Protein AF-A0A972EKB2-F1 (afdb_monomer_lite)

Foldseek 3Di:
DPCVQVDADDFAFADLEWEGDGPPPNDHTHNDLVAQADEDPVCVVQVKRFYAYDDSPDPPRYYGPATAKIKGFDVDWACQPPPVFQKIWGKIFIAGSVRQTQWIWTAIDGVDPVDDGDQQAWTFTGGSVGHTFWTWGDDVVQQKIWIKGFPDDDPRNSHGDDPVRVVVCVVVVRMDTFKMKHKDFADDPPVLVVVLVVDVVSVSVRIGITIDGPDDDPDPSVNSSRVNRRVCNCVVCVPPPPPDDD

Radius of gyration: 18.39 Å; chains: 1; bounding box: 46×35×49 Å

pLDDT: mean 73.68, std 20.7, range [31.56, 97.5]

Sequence (246 aa):
MFFDNFQFPIEGIVQKQVHFSDINHNYAFSFASPFIYEEPKKYKDMNAFLIGKYNPFNQNLQPPEEIYAYFIINPKKHDFPNRRFNLKQQMIDLYSGNDEKIGSIGVLFPKHRFFGFSTKIPHVLYNRIGDPVGFSLYQPKLRRKSIFSFRDIPEFLKTEISDDAILELEQKGEIKRHFTYELIQRETDWRKKLETLFSTEKKAESILNQIIMNQKPESEEQFLLMLTGIIAFFWTTVIEYPLNEN

Structure (mmCIF, N/CA/C/O backbone):
data_AF-A0A972EKB2-F1
#
_entry.id   AF-A0A972EKB2-F1
#
loop_
_atom_site.group_PDB
_atom_site.id
_atom_site.type_symbol
_atom_site.label_atom_id
_atom_site.label_alt_id
_atom_site.label_comp_id
_atom_site.label_asym_id
_atom_site.label_entity_id
_atom_site.label_seq_id
_atom_site.pdbx_PDB_ins_code
_atom_site.Cartn_x
_atom_site.Cartn_y
_atom_site.Cartn_z
_atom_site.occupancy
_atom_site.B_iso_or_equiv
_atom_site.auth_seq_id
_atom_site.auth_comp_id
_atom_site.auth_asym_id
_atom_site.auth_atom_id
_atom_site.pdbx_PDB_model_num
ATOM 1 N N . MET A 1 1 ? 19.226 6.888 -3.556 1.00 42.34 1 MET A N 1
ATOM 2 C CA . MET A 1 1 ? 18.434 6.483 -4.735 1.00 42.34 1 MET A CA 1
ATOM 3 C C . MET A 1 1 ? 17.435 7.612 -4.937 1.00 42.34 1 MET A C 1
ATOM 5 O O . MET A 1 1 ? 16.511 7.708 -4.158 1.00 42.34 1 MET A O 1
ATOM 9 N N . PHE A 1 2 ? 17.664 8.567 -5.848 1.00 37.28 2 PHE A N 1
ATOM 10 C CA . PHE A 1 2 ? 16.931 9.848 -5.815 1.00 37.28 2 PHE A CA 1
ATOM 11 C C . PHE A 1 2 ? 15.450 9.700 -6.223 1.00 37.28 2 PHE A C 1
ATOM 13 O O . PHE A 1 2 ? 15.084 9.881 -7.384 1.00 37.28 2 PHE A O 1
ATOM 20 N N . PHE A 1 3 ? 14.595 9.418 -5.233 1.00 38.94 3 PHE A N 1
ATOM 21 C CA . PHE A 1 3 ? 13.132 9.358 -5.351 1.00 38.94 3 PHE A CA 1
ATOM 22 C C . PHE A 1 3 ? 12.491 10.716 -5.708 1.00 38.94 3 PHE A C 1
ATOM 24 O O . PHE A 1 3 ? 11.299 10.784 -5.990 1.00 38.94 3 PHE A O 1
ATOM 31 N N . ASP A 1 4 ? 13.272 11.797 -5.750 1.00 33.91 4 ASP A N 1
ATOM 32 C CA . ASP A 1 4 ? 12.827 13.128 -6.186 1.00 33.91 4 ASP A CA 1
ATOM 33 C C . ASP A 1 4 ? 12.506 13.200 -7.692 1.00 33.91 4 ASP A C 1
ATOM 35 O O . ASP A 1 4 ? 11.832 14.126 -8.133 1.00 33.91 4 ASP A O 1
ATOM 39 N N . ASN A 1 5 ? 12.913 12.189 -8.470 1.00 33.12 5 ASN A N 1
ATOM 40 C CA . ASN A 1 5 ? 12.516 12.015 -9.877 1.00 33.12 5 ASN A CA 1
ATOM 41 C C . ASN A 1 5 ? 11.147 11.305 -10.038 1.00 33.12 5 ASN A C 1
ATOM 43 O O . ASN A 1 5 ? 10.627 11.188 -11.144 1.00 33.12 5 ASN A O 1
ATOM 47 N N . PHE A 1 6 ? 10.570 10.892 -8.904 1.00 37.00 6 PHE A N 1
ATOM 48 C CA . PHE A 1 6 ? 9.165 10.657 -8.561 1.00 37.00 6 PHE A CA 1
ATOM 49 C C . PHE A 1 6 ? 8.072 11.557 -9.171 1.00 37.00 6 PHE A C 1
ATOM 51 O O . PHE A 1 6 ? 7.451 12.272 -8.388 1.00 37.00 6 PHE A O 1
ATOM 58 N N . GLN A 1 7 ? 7.743 11.533 -10.471 1.00 33.84 7 GLN A N 1
ATOM 59 C CA . GLN A 1 7 ? 6.505 12.189 -10.948 1.00 33.84 7 GLN A CA 1
ATOM 60 C C . GLN A 1 7 ? 5.285 11.250 -10.884 1.00 33.84 7 GLN A C 1
ATOM 62 O O . GLN A 1 7 ? 5.270 10.170 -11.476 1.00 33.84 7 GLN A O 1
ATOM 67 N N . PHE A 1 8 ? 4.245 11.667 -10.148 1.00 38.09 8 PHE A N 1
ATOM 68 C CA . PHE A 1 8 ? 2.994 10.918 -9.993 1.00 38.09 8 PHE A CA 1
ATOM 69 C C . PHE A 1 8 ? 1.931 11.326 -11.020 1.00 38.09 8 PHE A C 1
ATOM 71 O O . PHE A 1 8 ? 1.752 12.515 -11.274 1.00 38.09 8 PHE A O 1
ATOM 78 N N . PRO A 1 9 ? 1.131 10.363 -11.501 1.00 32.00 9 PRO A N 1
ATOM 79 C CA . PRO A 1 9 ? -0.288 10.455 -11.803 1.00 32.00 9 PRO A CA 1
ATOM 80 C C . PRO A 1 9 ? -0.984 11.734 -12.085 1.00 32.00 9 PRO A C 1
ATOM 82 O O . PRO A 1 9 ? -1.503 12.277 -11.129 1.00 32.00 9 PRO A O 1
ATOM 85 N N . ILE A 1 10 ? -1.321 11.987 -13.343 1.00 34.16 10 ILE A N 1
ATOM 86 C CA . ILE A 1 10 ? -2.728 11.988 -13.724 1.00 34.16 10 ILE A CA 1
ATOM 87 C C . ILE A 1 10 ? -2.877 10.847 -14.760 1.00 34.16 10 ILE A C 1
ATOM 89 O O . ILE A 1 10 ? -2.210 10.904 -15.783 1.00 34.16 10 ILE A O 1
ATOM 93 N N . GLU A 1 11 ? -3.705 9.823 -14.489 1.00 33.50 11 GLU A N 1
ATOM 94 C CA . GLU A 1 11 ? -4.215 8.781 -15.428 1.00 33.50 11 GLU A CA 1
ATOM 95 C C . GLU A 1 11 ? -3.618 7.342 -15.498 1.00 33.50 11 GLU A C 1
ATOM 97 O O . GLU A 1 11 ? -2.414 7.137 -15.494 1.00 33.50 11 GLU A O 1
ATOM 102 N N . GLY A 1 12 ? -4.504 6.331 -15.659 1.00 35.81 12 GLY A N 1
ATOM 103 C CA . GLY A 1 12 ? -4.190 4.927 -16.014 1.00 35.81 12 GLY A CA 1
ATOM 104 C C . GLY A 1 12 ? -5.340 3.920 -15.758 1.00 35.81 12 GLY A C 1
ATOM 105 O O . GLY A 1 12 ? -6.110 4.108 -14.820 1.00 35.81 12 GLY A O 1
ATOM 106 N N . ILE A 1 13 ? -5.475 2.860 -16.578 1.00 35.31 13 ILE A N 1
ATOM 107 C CA . ILE A 1 13 ? -6.436 1.714 -16.486 1.00 35.31 13 ILE A CA 1
ATOM 108 C C . ILE A 1 13 ? -5.691 0.477 -15.931 1.00 35.31 13 ILE A C 1
ATOM 110 O O . ILE A 1 13 ? -4.502 0.401 -16.089 1.00 35.31 13 ILE A O 1
ATOM 114 N N . VAL A 1 14 ? -6.296 -0.501 -15.261 1.00 37.97 14 VAL A N 1
ATOM 115 C CA . VAL A 1 14 ? -5.581 -1.498 -14.415 1.00 37.97 14 VAL A CA 1
ATOM 116 C C . VAL A 1 14 ? -4.822 -2.629 -15.182 1.00 37.97 14 VAL A C 1
ATOM 118 O O . VAL A 1 14 ? -5.467 -3.519 -15.728 1.00 37.97 14 VAL A O 1
ATOM 121 N N . GLN A 1 15 ? -3.474 -2.683 -15.151 1.00 39.84 15 GLN A N 1
ATOM 122 C CA . GLN A 1 15 ? -2.598 -3.827 -15.541 1.00 39.84 15 GLN A CA 1
ATOM 123 C C . GLN A 1 15 ? -1.449 -4.063 -14.530 1.00 39.84 15 GLN A C 1
ATOM 125 O O . GLN A 1 15 ? -1.024 -3.142 -13.842 1.00 39.84 15 GLN A O 1
ATOM 130 N N . LYS A 1 16 ? -0.929 -5.302 -14.438 1.00 41.72 16 LYS A N 1
ATOM 131 C CA . LYS A 1 16 ? 0.017 -5.801 -13.403 1.00 41.72 16 LYS A CA 1
ATOM 132 C C . LYS A 1 16 ? 1.452 -5.213 -13.439 1.00 41.72 16 LYS A C 1
ATOM 134 O O . LYS A 1 16 ? 2.378 -5.856 -12.954 1.00 41.72 16 LYS A O 1
ATOM 139 N N . GLN A 1 17 ? 1.660 -4.026 -13.999 1.00 41.16 17 GLN A N 1
ATOM 140 C CA . GLN A 1 17 ? 2.961 -3.349 -14.072 1.00 41.16 17 GLN A CA 1
ATOM 141 C C . GLN A 1 17 ? 2.780 -1.871 -13.687 1.00 41.16 17 GLN A C 1
ATOM 143 O O . GLN A 1 17 ? 1.788 -1.246 -14.059 1.00 41.16 17 GLN A O 1
ATOM 148 N N . VAL A 1 18 ? 3.701 -1.321 -12.886 1.00 45.72 18 VAL A N 1
ATOM 149 C CA . VAL A 1 18 ? 3.656 0.073 -12.403 1.00 45.72 18 VAL A CA 1
ATOM 150 C C . VAL A 1 18 ? 4.832 0.875 -12.969 1.00 45.72 18 VAL A C 1
ATOM 152 O O . VAL A 1 18 ? 5.981 0.486 -12.763 1.00 45.72 18 VAL A O 1
ATOM 155 N N . HIS A 1 19 ? 4.533 1.996 -13.642 1.00 48.38 19 HIS A N 1
ATOM 156 C CA . HIS A 1 19 ? 5.476 2.829 -14.407 1.00 48.38 19 HIS A CA 1
ATOM 157 C C . HIS A 1 19 ? 5.845 4.147 -13.710 1.00 48.38 19 HIS A C 1
ATOM 159 O O . HIS A 1 19 ? 4.990 4.777 -13.088 1.00 48.38 19 HIS A O 1
ATOM 165 N N . PHE A 1 20 ? 7.070 4.632 -13.943 1.00 46.34 20 PHE A N 1
ATOM 166 C CA . PHE A 1 20 ? 7.501 5.992 -13.596 1.00 46.34 20 PHE A CA 1
ATOM 167 C C . PHE A 1 20 ? 8.163 6.706 -14.784 1.00 46.34 20 PHE A C 1
ATOM 169 O O . PHE A 1 20 ? 9.063 6.132 -15.401 1.00 46.34 20 PHE A O 1
ATOM 176 N N . SER A 1 21 ? 7.752 7.946 -15.087 1.00 38.72 21 SER A N 1
ATOM 177 C CA . SER A 1 21 ? 8.457 8.826 -16.036 1.00 38.72 21 SER A CA 1
ATOM 178 C C . SER A 1 21 ? 9.369 9.819 -15.321 1.00 38.72 21 SER A C 1
ATOM 180 O O . SER A 1 21 ? 9.128 10.179 -14.171 1.00 38.72 21 SER A O 1
ATOM 182 N N . ASP A 1 22 ? 10.389 10.303 -16.029 1.00 37.12 22 ASP A N 1
ATOM 183 C CA . ASP A 1 22 ? 11.260 11.386 -15.566 1.00 37.12 22 ASP A CA 1
ATOM 184 C C . ASP A 1 22 ? 10.622 12.788 -15.709 1.00 37.12 22 ASP A C 1
ATOM 186 O O . ASP A 1 22 ? 9.527 12.949 -16.257 1.00 37.12 22 ASP A O 1
ATOM 190 N N . ILE A 1 23 ? 11.347 13.803 -15.215 1.00 37.97 23 ILE A N 1
ATOM 191 C CA . ILE A 1 23 ? 10.957 15.224 -15.113 1.00 37.97 23 ILE A CA 1
ATOM 192 C C . ILE A 1 23 ? 10.531 15.858 -16.450 1.00 37.97 23 ILE A C 1
ATOM 194 O O . ILE A 1 23 ? 9.776 16.829 -16.451 1.00 37.97 23 ILE A O 1
ATOM 198 N N . ASN A 1 24 ? 10.998 15.333 -17.584 1.00 35.25 24 ASN A N 1
ATOM 199 C CA . ASN A 1 24 ? 10.847 15.993 -18.880 1.00 35.25 24 ASN A CA 1
ATOM 200 C C . ASN A 1 24 ? 9.551 15.630 -19.613 1.00 35.25 24 ASN A C 1
ATOM 202 O O . ASN A 1 24 ? 9.232 16.277 -20.610 1.00 35.25 24 ASN A O 1
ATOM 206 N N . HIS A 1 25 ? 8.811 14.612 -19.159 1.00 41.78 25 HIS A N 1
ATOM 207 C CA . HIS A 1 25 ? 7.813 13.979 -20.023 1.00 41.78 25 HIS A CA 1
ATOM 208 C C . HIS A 1 25 ? 6.380 13.918 -19.487 1.00 41.78 25 HIS A C 1
ATOM 210 O O . HIS A 1 25 ? 5.523 13.473 -20.240 1.00 41.78 25 HIS A O 1
ATOM 216 N N . ASN A 1 26 ? 6.069 14.409 -18.278 1.00 31.56 26 ASN A N 1
ATOM 217 C CA . ASN A 1 26 ? 4.690 14.505 -17.753 1.00 31.56 26 ASN A CA 1
ATOM 218 C C . ASN A 1 26 ? 3.831 13.220 -17.944 1.00 31.56 26 ASN A C 1
ATOM 220 O O . ASN A 1 26 ? 2.603 13.306 -17.999 1.00 31.56 26 ASN A O 1
ATOM 224 N N . TYR A 1 27 ? 4.440 12.028 -18.057 1.00 36.75 27 TYR A N 1
ATOM 225 C CA . TYR A 1 27 ? 3.730 10.758 -18.252 1.00 36.75 27 TYR A CA 1
ATOM 226 C C . TYR A 1 27 ? 3.663 9.994 -16.949 1.00 36.75 27 TYR A C 1
ATOM 228 O O . TYR A 1 27 ? 4.485 9.181 -16.542 1.00 36.75 27 TYR A O 1
ATOM 236 N N . ALA A 1 28 ? 2.589 10.301 -16.289 1.00 33.19 28 ALA A N 1
ATOM 237 C CA . ALA A 1 28 ? 2.300 9.937 -14.951 1.00 33.19 28 ALA A CA 1
ATOM 238 C C . ALA A 1 28 ? 1.790 8.457 -14.965 1.00 33.19 28 ALA A C 1
ATOM 240 O O . ALA A 1 28 ? 0.830 8.176 -15.667 1.00 33.19 28 ALA A O 1
ATOM 241 N N . PHE A 1 29 ? 2.461 7.506 -14.266 1.00 38.53 29 PHE A N 1
ATOM 242 C CA . PHE A 1 29 ? 2.035 6.117 -13.870 1.00 38.53 29 PHE A CA 1
ATOM 243 C C . PHE A 1 29 ? 0.738 5.640 -14.556 1.00 38.53 29 PHE A C 1
ATOM 245 O O . PHE A 1 29 ? -0.336 5.599 -13.958 1.00 38.53 29 PHE A O 1
ATOM 252 N N . SER A 1 30 ? 0.833 5.211 -15.811 1.00 33.09 30 SER A N 1
ATOM 253 C CA . SER A 1 30 ? -0.297 4.516 -16.404 1.00 33.09 30 SER A CA 1
ATOM 254 C C . SER A 1 30 ? -0.288 3.088 -15.887 1.00 33.09 30 SER A C 1
ATOM 256 O O . SER A 1 30 ? 0.566 2.298 -16.273 1.00 33.09 30 SER A O 1
ATOM 258 N N . PHE A 1 31 ? -1.260 2.719 -15.054 1.00 42.09 31 PHE A N 1
ATOM 259 C CA . PHE A 1 31 ? -1.541 1.305 -14.800 1.00 42.09 31 PHE A CA 1
ATOM 260 C C . PHE A 1 31 ? -1.856 0.551 -16.113 1.00 42.09 31 PHE A C 1
ATOM 262 O O . PHE A 1 31 ? -1.896 -0.670 -16.100 1.00 42.09 31 PHE A O 1
ATOM 269 N N . ALA A 1 32 ? -2.115 1.253 -17.229 1.00 38.72 32 ALA A N 1
ATOM 270 C CA . ALA A 1 32 ? -2.347 0.699 -18.558 1.00 38.72 32 ALA A CA 1
ATOM 271 C C . ALA A 1 32 ? -1.379 1.356 -19.524 1.00 38.72 32 ALA A C 1
ATOM 273 O O . ALA A 1 32 ? -1.721 2.273 -20.279 1.00 38.72 32 ALA A O 1
ATOM 274 N N . SER A 1 33 ? -0.143 0.885 -19.508 1.00 34.56 33 SER A N 1
ATOM 275 C CA . SER A 1 33 ? 0.619 0.957 -20.737 1.00 34.56 33 SER A CA 1
ATOM 276 C C . SER A 1 33 ? -0.163 0.170 -21.809 1.00 34.56 33 SER A C 1
ATOM 278 O O . SER A 1 33 ? -0.609 -0.948 -21.541 1.00 34.56 33 SER A O 1
ATOM 280 N N . PRO A 1 34 ? -0.357 0.697 -23.031 1.00 36.88 34 PRO A N 1
ATOM 281 C CA . PRO A 1 34 ? -0.833 -0.122 -24.149 1.00 36.88 34 PRO A CA 1
ATOM 282 C C . PRO A 1 34 ? 0.180 -1.225 -24.522 1.00 36.88 34 PRO A C 1
ATOM 284 O O . PRO A 1 34 ? -0.109 -2.075 -25.361 1.00 36.88 34 PRO A O 1
ATOM 287 N N . PHE A 1 35 ? 1.357 -1.223 -23.889 1.00 43.72 35 PHE A N 1
ATOM 288 C CA . PHE A 1 35 ? 2.457 -2.147 -24.106 1.00 43.72 35 PHE A CA 1
ATOM 289 C C . PHE A 1 35 ? 2.643 -3.077 -22.902 1.00 43.72 35 PHE A C 1
ATOM 291 O O . PHE A 1 35 ? 2.825 -2.603 -21.781 1.00 43.72 35 PHE A O 1
ATOM 298 N N . ILE A 1 36 ? 2.645 -4.389 -23.159 1.00 54.94 36 ILE A N 1
ATOM 299 C CA . ILE A 1 36 ? 3.091 -5.421 -22.213 1.00 54.94 36 ILE A CA 1
ATOM 300 C C . ILE A 1 36 ? 4.609 -5.532 -22.360 1.00 54.94 36 ILE A C 1
ATOM 302 O O . ILE A 1 36 ? 5.084 -6.084 -23.351 1.00 54.94 36 ILE A O 1
ATOM 306 N N . TYR A 1 37 ? 5.367 -4.993 -21.407 1.00 60.09 37 TYR A N 1
ATOM 307 C CA . TYR A 1 37 ? 6.830 -5.069 -21.440 1.00 60.09 37 TYR A CA 1
ATOM 308 C C . TYR A 1 37 ? 7.308 -6.489 -21.124 1.00 60.09 37 TYR A C 1
ATOM 310 O O . TYR A 1 37 ? 6.668 -7.212 -20.352 1.00 60.09 37 TYR A O 1
ATOM 318 N N . GLU A 1 38 ? 8.437 -6.895 -21.710 1.00 66.44 38 GLU A N 1
ATOM 319 C CA . GLU A 1 38 ? 9.070 -8.171 -21.394 1.00 66.44 38 GLU A CA 1
ATOM 320 C C . GLU A 1 38 ? 9.519 -8.190 -19.926 1.00 66.44 38 GLU A C 1
ATOM 322 O O . GLU A 1 38 ? 10.371 -7.420 -19.491 1.00 66.44 38 GLU A O 1
ATOM 327 N N . GLU A 1 39 ? 8.947 -9.088 -19.131 1.00 71.12 39 GLU A N 1
ATOM 328 C CA . GLU A 1 39 ? 9.372 -9.272 -17.745 1.00 71.12 39 GLU A CA 1
ATOM 329 C C . GLU A 1 39 ? 10.654 -10.115 -17.699 1.00 71.12 39 GLU A C 1
ATOM 331 O O . GLU A 1 39 ? 10.692 -11.191 -18.312 1.00 71.12 39 GLU A O 1
ATOM 336 N N . PRO A 1 40 ? 11.693 -9.706 -16.941 1.00 83.00 40 PRO A N 1
ATOM 337 C CA . PRO A 1 40 ? 12.887 -10.523 -16.799 1.00 83.00 40 PRO A CA 1
ATOM 338 C C . PRO A 1 40 ? 12.519 -11.902 -16.248 1.00 83.00 40 PRO A C 1
ATOM 340 O O . PRO A 1 40 ? 11.768 -12.010 -15.274 1.00 83.00 40 PRO A O 1
ATOM 343 N N . LYS A 1 41 ? 13.082 -12.955 -16.857 1.00 85.19 41 LYS A N 1
ATOM 344 C CA . LYS A 1 41 ? 12.715 -14.365 -16.628 1.00 85.19 41 LYS A CA 1
ATOM 345 C C . LYS A 1 41 ? 12.506 -14.712 -15.152 1.00 85.19 41 LYS A C 1
ATOM 347 O O . LYS A 1 41 ? 11.491 -15.293 -14.793 1.00 85.19 41 LYS A O 1
ATOM 352 N N . LYS A 1 42 ? 13.433 -14.282 -14.297 1.00 87.06 42 LYS A N 1
ATOM 353 C CA . LYS A 1 42 ? 13.373 -14.476 -12.847 1.00 87.06 42 LYS A CA 1
ATOM 354 C C . LYS A 1 42 ? 12.038 -14.030 -12.231 1.00 87.06 42 LYS A C 1
ATOM 356 O O . LYS A 1 42 ? 11.435 -14.787 -11.481 1.00 87.06 42 LYS A O 1
ATOM 361 N N . TYR A 1 43 ? 11.586 -12.811 -12.516 1.00 84.62 43 TYR A N 1
ATOM 362 C CA . TYR A 1 43 ? 10.377 -12.238 -11.913 1.00 84.62 43 TYR A CA 1
ATOM 363 C C . TYR A 1 43 ? 9.101 -12.821 -12.514 1.00 84.62 43 TYR A C 1
ATOM 365 O O . TYR A 1 43 ? 8.131 -13.051 -11.791 1.00 84.62 43 TYR A O 1
ATOM 373 N N . LYS A 1 44 ? 9.148 -13.144 -13.809 1.00 81.88 44 LYS A N 1
ATOM 374 C CA . LYS A 1 44 ? 8.086 -13.863 -14.511 1.00 81.88 44 LYS A CA 1
ATOM 375 C C . LYS A 1 44 ? 7.854 -15.253 -13.916 1.00 81.88 44 LYS A C 1
ATOM 377 O O . LYS A 1 44 ? 6.716 -15.609 -13.621 1.00 81.88 44 LYS A O 1
ATOM 382 N N . ASP A 1 45 ? 8.927 -16.007 -13.670 1.00 84.50 45 ASP A N 1
ATOM 383 C CA . ASP A 1 45 ? 8.869 -17.352 -13.080 1.00 84.50 45 ASP A CA 1
ATOM 384 C C . ASP A 1 45 ? 8.277 -17.328 -11.655 1.00 84.50 45 ASP A C 1
ATOM 386 O O . ASP A 1 45 ? 7.616 -18.276 -11.231 1.00 84.50 45 ASP A O 1
ATOM 390 N N . MET A 1 46 ? 8.461 -16.222 -10.928 1.00 83.31 46 MET A N 1
ATOM 391 C CA . MET A 1 46 ? 7.890 -16.003 -9.593 1.00 83.31 46 MET A CA 1
ATOM 392 C C . MET A 1 46 ? 6.483 -15.383 -9.609 1.00 83.31 46 MET A C 1
ATOM 394 O O . MET A 1 46 ? 5.881 -15.239 -8.543 1.00 83.31 46 MET A O 1
ATOM 398 N N . ASN A 1 47 ? 5.956 -15.007 -10.782 1.00 80.44 47 ASN A N 1
ATOM 399 C CA . ASN A 1 47 ? 4.714 -14.240 -10.932 1.00 80.44 47 ASN A CA 1
ATOM 400 C C . ASN A 1 47 ? 4.706 -12.978 -10.039 1.00 80.44 47 ASN A C 1
ATOM 402 O O . ASN A 1 47 ? 3.752 -12.714 -9.298 1.00 80.44 47 ASN A O 1
ATOM 406 N N . ALA A 1 48 ? 5.821 -12.242 -10.058 1.00 83.81 48 ALA A N 1
ATOM 407 C CA . ALA A 1 48 ? 6.019 -11.039 -9.261 1.00 83.81 48 ALA A CA 1
ATOM 408 C C . ALA A 1 48 ? 5.329 -9.819 -9.890 1.00 83.81 48 ALA A C 1
ATOM 410 O O . ALA A 1 48 ? 5.314 -9.647 -11.104 1.00 83.81 48 ALA A O 1
ATOM 411 N N . PHE A 1 49 ? 4.809 -8.934 -9.043 1.00 83.25 49 PHE A N 1
ATOM 412 C CA . PHE A 1 49 ? 4.348 -7.609 -9.446 1.00 83.25 49 PHE A CA 1
ATOM 413 C C . PHE A 1 49 ? 5.527 -6.643 -9.405 1.00 83.25 49 PHE A C 1
ATOM 415 O O . PHE A 1 49 ? 6.115 -6.454 -8.339 1.00 83.25 49 PHE A O 1
ATOM 422 N N . LEU A 1 50 ? 5.866 -6.039 -10.546 1.00 82.50 50 LEU A N 1
ATOM 423 C CA . LEU A 1 50 ? 7.040 -5.178 -10.687 1.00 82.50 50 LEU A CA 1
ATOM 424 C C . LEU A 1 50 ? 6.688 -3.691 -10.628 1.00 82.50 50 LEU A C 1
ATOM 426 O O . LEU A 1 50 ? 5.766 -3.215 -11.294 1.00 82.50 50 LEU A O 1
ATOM 430 N N . ILE A 1 51 ? 7.495 -2.957 -9.867 1.00 82.12 51 ILE A N 1
ATOM 431 C CA . ILE A 1 51 ? 7.483 -1.502 -9.761 1.00 82.12 51 ILE A CA 1
ATOM 432 C C . ILE A 1 51 ? 8.826 -1.026 -10.310 1.00 82.12 51 ILE A C 1
ATOM 434 O O . ILE A 1 51 ? 9.869 -1.287 -9.707 1.00 82.12 51 ILE A O 1
ATOM 438 N N . GLY A 1 52 ? 8.823 -0.377 -11.472 1.00 76.19 52 GLY A N 1
ATOM 439 C CA . GLY A 1 52 ? 10.057 -0.111 -12.210 1.00 76.19 52 GLY A CA 1
ATOM 440 C C . GLY A 1 52 ? 9.969 1.067 -13.169 1.00 76.19 52 GLY A C 1
ATOM 441 O O . GLY A 1 52 ? 8.897 1.617 -13.430 1.00 76.19 52 GLY A O 1
ATOM 442 N N . LYS A 1 53 ? 11.126 1.461 -13.691 1.00 75.19 53 LYS A N 1
ATOM 443 C CA . LYS A 1 53 ? 11.264 2.447 -14.757 1.00 75.19 53 LYS A CA 1
ATOM 444 C C . LYS A 1 53 ? 11.195 1.739 -16.100 1.00 75.19 53 LYS A C 1
ATOM 446 O O . LYS A 1 53 ? 11.939 0.793 -16.346 1.00 75.19 53 LYS A O 1
ATOM 451 N N . TYR A 1 54 ? 10.322 2.214 -16.974 1.00 70.00 54 TYR A N 1
ATOM 452 C CA . TYR A 1 54 ? 10.131 1.656 -18.309 1.00 70.00 54 TYR A CA 1
ATOM 453 C C . TYR A 1 54 ? 10.267 2.776 -19.333 1.00 70.00 54 TYR A C 1
ATOM 455 O O . TYR A 1 54 ? 9.839 3.898 -19.065 1.00 70.00 54 TYR A O 1
ATOM 463 N N . ASN A 1 55 ? 10.826 2.470 -20.503 1.00 66.56 55 ASN A N 1
ATOM 464 C CA . ASN A 1 55 ? 10.895 3.420 -21.606 1.00 66.56 55 ASN A CA 1
ATOM 465 C C . ASN A 1 55 ? 9.555 3.435 -22.368 1.00 66.56 55 ASN A C 1
ATOM 467 O O . ASN A 1 55 ? 9.253 2.454 -23.053 1.00 66.56 55 ASN A O 1
ATOM 471 N N . PRO A 1 56 ? 8.772 4.527 -22.310 1.00 54.69 56 PRO A N 1
ATOM 472 C CA . PRO A 1 56 ? 7.446 4.572 -22.923 1.00 54.69 56 PRO A CA 1
ATOM 473 C C . PRO A 1 56 ? 7.474 4.668 -24.458 1.00 54.69 56 PRO A C 1
ATOM 475 O O . PRO A 1 56 ? 6.435 4.514 -25.094 1.00 54.69 56 PRO A O 1
ATOM 478 N N . PHE A 1 57 ? 8.637 4.920 -25.070 1.00 56.09 57 PHE A N 1
ATOM 479 C CA . PHE A 1 57 ? 8.785 5.130 -26.516 1.00 56.09 57 PHE A CA 1
ATOM 480 C C . PHE A 1 57 ? 9.406 3.939 -27.253 1.00 56.09 57 PHE A C 1
ATOM 482 O O . PHE A 1 57 ? 9.623 4.004 -28.464 1.00 56.09 57 PHE A O 1
ATOM 489 N N . ASN A 1 58 ? 9.709 2.846 -26.550 1.00 57.50 58 ASN A N 1
ATOM 490 C CA . ASN A 1 58 ? 10.403 1.716 -27.150 1.00 57.50 58 ASN A CA 1
ATOM 491 C C . ASN A 1 58 ? 9.412 0.672 -27.690 1.00 57.50 58 ASN A C 1
ATOM 493 O O . ASN A 1 58 ? 8.794 -0.074 -26.935 1.00 57.50 58 ASN A O 1
ATOM 497 N N . GLN A 1 59 ? 9.292 0.595 -29.018 1.00 49.88 59 GLN A N 1
ATOM 498 C CA . GLN A 1 59 ? 8.378 -0.314 -29.730 1.00 49.88 59 GLN A CA 1
ATOM 499 C C . GLN A 1 59 ? 8.722 -1.806 -29.558 1.00 49.88 59 GLN A C 1
ATOM 501 O O . GLN A 1 59 ? 7.914 -2.665 -29.899 1.00 49.88 59 GLN A O 1
ATOM 506 N N . ASN A 1 60 ? 9.903 -2.123 -29.016 1.00 56.62 60 ASN A N 1
ATOM 507 C CA . ASN A 1 60 ? 10.431 -3.486 -28.939 1.00 56.62 60 ASN A CA 1
ATOM 508 C C . ASN A 1 60 ? 10.128 -4.223 -27.620 1.00 56.62 60 ASN A C 1
ATOM 510 O O . ASN A 1 60 ? 10.747 -5.253 -27.374 1.00 56.62 60 ASN A O 1
ATOM 514 N N . LEU A 1 61 ? 9.215 -3.720 -26.773 1.00 63.72 61 LEU A N 1
ATOM 515 C CA . LEU A 1 61 ? 8.789 -4.376 -25.519 1.00 63.72 61 LEU A CA 1
ATOM 516 C C . LEU A 1 61 ? 9.964 -4.821 -24.620 1.00 63.72 61 LEU A C 1
ATOM 518 O O . LEU A 1 61 ? 9.948 -5.918 -24.076 1.00 63.72 61 LEU A O 1
ATOM 522 N N . GLN A 1 62 ? 10.994 -3.988 -24.469 1.00 66.75 62 GLN A N 1
ATOM 523 C CA . GLN A 1 62 ? 12.187 -4.327 -23.681 1.00 66.75 62 GLN A CA 1
ATOM 524 C C . GLN A 1 62 ? 11.905 -4.412 -22.167 1.00 66.75 62 GLN A C 1
ATOM 526 O O . GLN A 1 62 ? 10.940 -3.802 -21.694 1.00 66.75 62 GLN A O 1
ATOM 531 N N . PRO A 1 63 ? 12.750 -5.131 -21.398 1.00 69.44 63 PRO A N 1
ATOM 532 C CA . PRO A 1 63 ? 12.650 -5.176 -19.942 1.00 69.44 63 PRO A CA 1
ATOM 533 C C . PRO A 1 63 ? 12.800 -3.793 -19.287 1.00 69.44 63 PRO A C 1
ATOM 535 O O . PRO A 1 63 ? 13.345 -2.877 -19.910 1.00 69.44 63 PRO A O 1
ATOM 538 N N . PRO A 1 64 ? 12.326 -3.628 -18.034 1.00 73.38 64 PRO A N 1
ATOM 539 C CA . PRO A 1 64 ? 12.465 -2.375 -17.293 1.00 73.38 64 PRO A CA 1
ATOM 540 C C . PRO A 1 64 ? 13.928 -1.917 -17.232 1.00 73.38 64 PRO A C 1
ATOM 542 O O . PRO A 1 64 ? 14.824 -2.729 -17.003 1.00 73.38 64 PRO A O 1
ATOM 545 N N . GLU A 1 65 ? 14.156 -0.608 -17.390 1.00 78.00 65 GLU A N 1
ATOM 546 C CA . GLU A 1 65 ? 15.479 0.020 -17.239 1.00 78.00 65 GLU A CA 1
ATOM 547 C C . GLU A 1 65 ? 16.005 -0.153 -15.811 1.00 78.00 65 GLU A C 1
ATOM 549 O O . GLU A 1 65 ? 17.197 -0.353 -15.591 1.00 78.00 65 GLU A O 1
ATOM 554 N N . GLU A 1 66 ? 15.094 -0.078 -14.842 1.00 82.19 66 GLU A N 1
ATOM 555 C CA . GLU A 1 66 ? 15.384 -0.218 -13.423 1.00 82.19 66 GLU A CA 1
ATOM 556 C C . GLU A 1 66 ? 14.173 -0.830 -12.716 1.00 82.19 66 GLU A C 1
ATOM 558 O O . GLU A 1 66 ? 13.032 -0.439 -12.965 1.00 82.19 66 GLU A O 1
ATOM 563 N N . ILE A 1 67 ? 14.407 -1.784 -11.817 1.00 84.94 67 ILE A N 1
ATOM 564 C CA . ILE A 1 67 ? 13.374 -2.312 -10.922 1.00 84.94 67 ILE A CA 1
ATOM 565 C C . ILE A 1 67 ? 13.588 -1.653 -9.566 1.00 84.94 67 ILE A C 1
ATOM 567 O O . ILE A 1 67 ? 14.638 -1.820 -8.956 1.00 84.94 67 ILE A O 1
ATOM 571 N N . TYR A 1 68 ? 12.593 -0.917 -9.084 1.00 85.19 68 TYR A N 1
ATOM 572 C CA . TYR A 1 68 ? 12.651 -0.256 -7.781 1.00 85.19 68 TYR A CA 1
ATOM 573 C C . TYR A 1 68 ? 12.249 -1.210 -6.662 1.00 85.19 68 TYR A C 1
ATOM 575 O O . TYR A 1 68 ? 12.935 -1.321 -5.646 1.00 85.19 68 TYR A O 1
ATOM 583 N N . ALA A 1 69 ? 11.138 -1.915 -6.862 1.00 89.38 69 ALA A N 1
ATOM 584 C CA . ALA A 1 69 ? 10.600 -2.872 -5.910 1.00 89.38 69 ALA A CA 1
ATOM 585 C C . ALA A 1 69 ? 9.724 -3.914 -6.603 1.00 89.38 69 ALA A C 1
ATOM 587 O O . ALA A 1 69 ? 9.295 -3.751 -7.748 1.00 89.38 69 ALA A O 1
ATOM 588 N N . TYR A 1 70 ? 9.432 -4.985 -5.877 1.00 89.94 70 TYR A N 1
ATOM 589 C CA . TYR A 1 70 ? 8.454 -5.976 -6.287 1.00 89.94 70 TYR A CA 1
ATOM 590 C C . TYR A 1 70 ? 7.805 -6.657 -5.085 1.00 89.94 70 TYR A C 1
ATOM 592 O O . 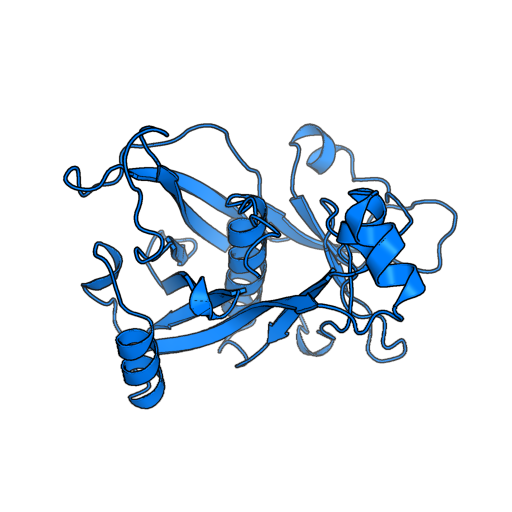TYR A 1 70 ? 8.272 -6.569 -3.948 1.00 89.94 70 TYR A O 1
ATOM 600 N N . PHE A 1 71 ? 6.713 -7.367 -5.344 1.00 92.44 71 PHE A N 1
ATOM 601 C CA . PHE A 1 71 ? 6.081 -8.244 -4.364 1.00 92.44 71 PHE A CA 1
ATOM 602 C C . PHE A 1 71 ? 5.445 -9.449 -5.053 1.00 92.44 71 PHE A C 1
ATOM 604 O O . PHE A 1 71 ? 5.142 -9.423 -6.247 1.00 92.44 71 PHE A O 1
ATOM 611 N N . ILE A 1 72 ? 5.232 -10.519 -4.290 1.00 86.81 72 ILE A N 1
ATOM 612 C CA . ILE A 1 72 ? 4.603 -11.751 -4.775 1.00 86.81 72 ILE A CA 1
ATOM 613 C C . ILE A 1 72 ? 3.370 -12.028 -3.921 1.00 86.81 72 ILE A C 1
ATOM 615 O O . ILE A 1 72 ? 3.424 -12.007 -2.691 1.00 86.81 72 ILE A O 1
ATOM 619 N N . ILE A 1 73 ? 2.247 -12.324 -4.571 1.00 82.19 73 ILE A N 1
ATOM 620 C CA . ILE A 1 73 ? 1.004 -12.668 -3.879 1.00 82.19 73 ILE A CA 1
ATOM 621 C C . ILE A 1 73 ? 0.964 -14.186 -3.664 1.00 82.19 73 ILE A C 1
ATOM 623 O O . ILE A 1 73 ? 0.530 -14.942 -4.532 1.00 82.19 73 ILE A O 1
ATOM 627 N N . ASN A 1 74 ? 1.401 -14.650 -2.490 1.00 79.19 74 ASN A N 1
ATOM 628 C CA . ASN A 1 74 ? 1.269 -16.060 -2.112 1.00 79.19 74 ASN A CA 1
ATOM 629 C C . ASN A 1 74 ? -0.182 -16.362 -1.693 1.00 79.19 74 ASN A C 1
ATOM 631 O O . ASN A 1 74 ? -0.672 -15.692 -0.788 1.00 79.19 74 ASN A O 1
ATOM 635 N N . PRO A 1 75 ? -0.872 -17.375 -2.250 1.00 75.44 75 PRO A N 1
ATOM 636 C CA . PRO A 1 75 ? -2.278 -17.661 -1.939 1.00 75.44 75 PRO A CA 1
ATOM 637 C C . PRO A 1 75 ? -2.555 -18.062 -0.478 1.00 75.44 75 PRO A C 1
ATOM 639 O O . PRO A 1 75 ? -3.718 -18.156 -0.077 1.00 75.44 75 PRO A O 1
ATOM 642 N N . LYS A 1 76 ? -1.522 -18.327 0.330 1.00 85.06 76 LYS A N 1
ATOM 643 C CA . LYS A 1 76 ? -1.673 -18.751 1.722 1.00 85.06 76 LYS A CA 1
ATOM 644 C C . LYS A 1 76 ? -2.273 -17.639 2.590 1.00 85.06 76 LYS A C 1
ATOM 646 O O . LYS A 1 76 ? -1.709 -16.560 2.734 1.00 85.06 76 LYS A O 1
ATOM 651 N N . LYS A 1 77 ? -3.407 -17.946 3.226 1.00 85.25 77 LYS A N 1
ATOM 652 C CA . LYS A 1 77 ? -4.100 -17.067 4.179 1.00 85.25 77 LYS A CA 1
ATOM 653 C C . LYS A 1 77 ? -4.068 -17.672 5.579 1.00 85.25 77 LYS A C 1
ATOM 655 O O . LYS A 1 77 ? -4.301 -18.868 5.746 1.00 85.25 77 LYS A O 1
ATOM 660 N N . HIS A 1 78 ? -3.831 -16.829 6.568 1.00 87.31 78 HIS A N 1
ATOM 661 C CA . HIS A 1 78 ? -3.772 -17.143 7.989 1.00 87.31 78 HIS A CA 1
ATOM 662 C C . HIS A 1 78 ? -5.017 -16.613 8.706 1.00 87.31 78 HIS A C 1
ATOM 664 O O . HIS A 1 78 ? -5.711 -15.733 8.195 1.00 87.31 78 HIS A O 1
ATOM 670 N N . ASP A 1 79 ? -5.326 -17.156 9.881 1.00 85.38 79 ASP A N 1
ATOM 671 C CA . ASP A 1 79 ? -6.414 -16.625 10.701 1.00 85.38 79 ASP A CA 1
ATOM 672 C C . ASP A 1 79 ? -6.022 -15.258 11.272 1.00 85.38 79 ASP A C 1
ATOM 674 O O . ASP A 1 79 ? -4.911 -15.079 11.772 1.00 85.38 79 ASP A O 1
ATOM 678 N N . PHE A 1 80 ? -6.943 -14.292 11.207 1.00 84.19 80 PHE A N 1
ATOM 679 C CA . PHE A 1 80 ? -6.741 -13.000 11.854 1.00 84.19 80 PHE A CA 1
ATOM 680 C C . PHE A 1 80 ? -6.734 -13.185 13.385 1.00 84.19 80 PHE A C 1
ATOM 682 O O . PHE A 1 80 ? -7.584 -13.925 13.896 1.00 84.19 80 PHE A O 1
ATOM 689 N N . PRO A 1 81 ? -5.831 -12.526 14.143 1.00 79.94 81 PRO A N 1
ATOM 690 C CA . PRO A 1 81 ? -5.697 -12.758 15.584 1.00 79.94 81 PRO A CA 1
ATOM 691 C C . PRO A 1 81 ? -7.003 -12.585 16.368 1.00 79.94 81 PRO A C 1
ATOM 693 O O . PRO A 1 81 ? -7.285 -13.345 17.297 1.00 79.94 81 PRO A O 1
ATOM 696 N N . ASN A 1 82 ? -7.833 -11.614 15.981 1.00 81.31 82 ASN A N 1
ATOM 697 C CA . ASN A 1 82 ? -9.123 -11.395 16.617 1.00 81.31 82 ASN A CA 1
ATOM 698 C C . ASN A 1 82 ? -10.228 -12.220 15.937 1.00 81.31 82 ASN A C 1
ATOM 700 O O . ASN A 1 82 ? -10.855 -11.788 14.970 1.00 81.31 82 ASN A O 1
ATOM 704 N N . ARG A 1 83 ? -10.499 -13.400 16.507 1.00 79.06 83 ARG A N 1
ATOM 705 C CA . ARG A 1 83 ? -11.492 -14.370 16.011 1.00 79.06 83 ARG A CA 1
ATOM 706 C C . ARG A 1 83 ? -12.942 -13.872 16.012 1.00 79.06 83 ARG A C 1
ATOM 708 O O . ARG A 1 83 ? -13.789 -14.543 15.430 1.00 79.06 83 ARG A O 1
ATOM 715 N N . ARG A 1 84 ? -13.245 -12.741 16.667 1.00 83.81 84 ARG A N 1
ATOM 716 C CA . ARG A 1 84 ? -14.593 -12.142 16.641 1.00 83.81 84 ARG A CA 1
ATOM 717 C C . ARG A 1 84 ? -14.947 -11.602 15.259 1.00 83.81 84 ARG A C 1
ATOM 719 O O . ARG A 1 84 ? -16.121 -11.554 14.912 1.00 83.81 84 ARG A O 1
ATOM 726 N N . PHE A 1 85 ? -13.943 -11.213 14.476 1.00 81.50 85 PHE A N 1
ATOM 727 C CA . PHE A 1 85 ? -14.151 -10.723 13.124 1.00 81.50 85 PHE A CA 1
ATOM 728 C C . PHE A 1 85 ? -14.120 -11.873 12.116 1.00 81.50 85 PHE A C 1
ATOM 730 O O . PHE A 1 85 ? -13.326 -12.809 12.226 1.00 81.50 85 PHE A O 1
ATOM 737 N N . ASN A 1 86 ? -14.961 -11.778 11.086 1.00 81.00 86 ASN A N 1
ATOM 738 C CA . ASN A 1 86 ? -14.977 -12.689 9.941 1.00 81.00 86 ASN A CA 1
ATOM 739 C C . ASN A 1 86 ? -13.767 -12.431 9.019 1.00 81.00 86 ASN A C 1
ATOM 741 O O . ASN A 1 86 ? -13.939 -12.101 7.850 1.00 81.00 86 ASN A O 1
ATOM 745 N N . LEU A 1 87 ? -12.540 -12.544 9.537 1.00 84.56 87 LEU A N 1
ATOM 746 C CA . LEU A 1 87 ? -11.324 -12.148 8.829 1.00 84.56 87 LEU A CA 1
ATOM 747 C C . LEU A 1 87 ? -10.254 -13.243 8.770 1.00 84.56 87 LEU A C 1
ATOM 749 O O . LEU A 1 87 ? -10.002 -13.977 9.726 1.00 84.56 87 LEU A O 1
ATOM 753 N N . LYS A 1 88 ? -9.583 -13.292 7.623 1.00 87.81 88 LYS A N 1
ATOM 754 C CA . LYS A 1 88 ? -8.279 -13.914 7.404 1.00 87.81 88 LYS A CA 1
ATOM 755 C C . LYS A 1 88 ? -7.273 -12.841 7.015 1.00 87.81 88 LYS A C 1
ATOM 757 O O . LYS A 1 88 ? -7.652 -11.809 6.472 1.00 87.81 88 LYS A O 1
ATOM 762 N N . GLN A 1 89 ? -5.999 -13.113 7.244 1.00 89.81 89 GLN A N 1
ATOM 763 C CA . GLN A 1 89 ? -4.888 -12.249 6.873 1.00 89.81 89 GLN A CA 1
ATOM 764 C C . GLN A 1 89 ? -3.973 -12.968 5.883 1.00 89.81 89 GLN A C 1
ATOM 766 O O . GLN A 1 89 ? -3.650 -14.140 6.052 1.00 89.81 89 GLN A O 1
ATOM 771 N N . GLN A 1 90 ? -3.539 -12.265 4.851 1.00 90.75 90 GLN A N 1
ATOM 772 C CA . GLN A 1 90 ? -2.519 -12.699 3.910 1.00 90.75 90 GLN A CA 1
ATOM 773 C C . GLN A 1 90 ? -1.326 -11.766 4.070 1.00 90.75 90 GLN A C 1
ATOM 775 O O . GLN A 1 90 ? -1.462 -10.557 3.889 1.00 90.75 90 GLN A O 1
ATOM 780 N N . MET A 1 91 ? -0.177 -12.320 4.440 1.00 93.44 91 MET A N 1
ATOM 781 C CA . MET A 1 91 ? 1.057 -11.548 4.517 1.00 93.44 91 MET A CA 1
ATOM 782 C C . MET A 1 91 ? 1.681 -11.478 3.129 1.00 93.44 91 MET A C 1
ATOM 784 O O . MET A 1 91 ? 1.878 -12.510 2.487 1.00 93.44 91 MET A O 1
ATOM 788 N N . ILE A 1 92 ? 1.964 -10.263 2.675 1.00 94.00 92 ILE A N 1
ATOM 789 C CA . ILE A 1 92 ? 2.630 -10.000 1.403 1.00 94.00 92 ILE A CA 1
ATOM 790 C C . ILE A 1 92 ? 3.987 -9.406 1.720 1.00 94.00 92 ILE A C 1
ATOM 792 O O . ILE A 1 92 ? 4.067 -8.305 2.264 1.00 94.00 92 ILE A O 1
ATOM 796 N N . ASP A 1 93 ? 5.037 -10.140 1.383 1.00 95.75 93 ASP A N 1
ATOM 797 C CA . ASP A 1 93 ? 6.403 -9.663 1.524 1.00 95.75 93 ASP A CA 1
ATOM 798 C C . ASP A 1 93 ? 6.751 -8.707 0.379 1.00 95.75 93 ASP A C 1
ATOM 800 O O . ASP A 1 93 ? 6.394 -8.935 -0.780 1.00 95.75 93 ASP A O 1
ATOM 804 N N . LEU A 1 94 ? 7.426 -7.619 0.740 1.00 95.81 94 LEU A N 1
ATOM 805 C CA . LEU A 1 94 ? 7.812 -6.529 -0.146 1.00 95.81 94 LEU A CA 1
ATOM 806 C C . LEU A 1 94 ? 9.336 -6.533 -0.277 1.00 95.81 94 LEU A C 1
ATOM 808 O O . LEU A 1 94 ? 10.044 -6.587 0.736 1.00 95.81 94 LEU A O 1
ATOM 812 N N . TYR A 1 95 ? 9.832 -6.450 -1.508 1.00 95.31 95 TYR A N 1
ATOM 813 C CA . TYR A 1 95 ? 11.254 -6.542 -1.836 1.00 95.31 95 TYR A CA 1
ATOM 814 C C . TYR A 1 95 ? 11.716 -5.329 -2.641 1.00 95.31 95 TYR A C 1
ATOM 816 O O . TYR A 1 95 ? 10.947 -4.765 -3.418 1.00 95.31 95 TYR A O 1
ATOM 824 N N . SER A 1 96 ? 12.978 -4.942 -2.475 1.00 93.56 96 SER A N 1
ATOM 825 C CA . SER A 1 96 ? 13.649 -3.976 -3.347 1.00 93.56 96 SER A CA 1
ATOM 826 C C . SER A 1 96 ? 14.047 -4.615 -4.683 1.00 93.56 96 SER A C 1
ATOM 828 O O . SER A 1 96 ? 14.023 -5.838 -4.841 1.00 93.56 96 SER A O 1
ATOM 830 N N . GLY A 1 97 ? 14.477 -3.796 -5.645 1.00 87.88 97 GLY A N 1
ATOM 831 C CA . GLY A 1 97 ? 15.075 -4.269 -6.900 1.00 87.88 97 GLY A CA 1
ATOM 832 C C . GLY A 1 97 ? 16.305 -5.166 -6.730 1.00 87.88 97 GLY A C 1
ATOM 833 O O . GLY A 1 97 ? 16.580 -5.988 -7.599 1.00 87.88 97 GLY A O 1
ATOM 834 N N . ASN A 1 98 ? 16.991 -5.064 -5.587 1.00 92.00 98 ASN A N 1
ATOM 835 C CA . ASN A 1 98 ? 18.156 -5.880 -5.232 1.00 92.00 98 ASN A CA 1
ATOM 836 C C . ASN A 1 98 ? 17.782 -7.169 -4.472 1.00 92.00 98 ASN A C 1
ATOM 838 O O . ASN A 1 98 ? 18.651 -7.805 -3.887 1.00 92.00 98 ASN A O 1
ATOM 842 N N . ASP A 1 99 ? 16.496 -7.540 -4.444 1.00 91.94 99 ASP A N 1
ATOM 843 C CA . ASP A 1 99 ? 15.952 -8.718 -3.742 1.00 91.94 99 ASP A CA 1
ATOM 844 C C . ASP A 1 99 ? 16.055 -8.695 -2.218 1.00 91.94 99 ASP A C 1
ATOM 846 O O . ASP A 1 99 ? 15.871 -9.714 -1.548 1.00 91.94 99 ASP A O 1
ATOM 850 N N . GLU A 1 100 ? 16.297 -7.525 -1.642 1.00 94.81 100 GLU A N 1
ATOM 851 C CA . GLU A 1 100 ? 16.301 -7.363 -0.198 1.00 94.81 100 GLU A CA 1
ATOM 852 C C . GLU A 1 100 ? 14.874 -7.138 0.292 1.00 94.81 100 GLU A C 1
ATOM 854 O O . GLU A 1 100 ? 14.128 -6.326 -0.262 1.00 94.81 100 GLU A O 1
ATOM 859 N N . LYS A 1 101 ? 14.477 -7.844 1.354 1.00 95.25 101 LYS A N 1
ATOM 860 C CA . LYS A 1 101 ? 13.173 -7.622 1.980 1.00 95.25 101 LYS A CA 1
ATOM 861 C C . LYS A 1 101 ? 13.148 -6.238 2.629 1.00 95.25 101 LYS A C 1
ATOM 863 O O . LYS A 1 101 ? 13.872 -5.991 3.591 1.00 95.25 101 LYS A O 1
ATOM 868 N N . ILE A 1 102 ? 12.268 -5.367 2.143 1.00 95.88 102 ILE A N 1
ATOM 869 C CA . ILE A 1 102 ? 12.063 -4.016 2.692 1.00 95.88 102 ILE A CA 1
ATOM 870 C C . ILE A 1 102 ? 10.951 -3.991 3.749 1.00 95.88 102 ILE A C 1
ATOM 872 O O . ILE A 1 102 ? 10.940 -3.135 4.631 1.00 95.88 102 ILE A O 1
ATOM 876 N N . GLY A 1 103 ? 10.030 -4.959 3.707 1.00 96.88 103 GLY A N 1
ATOM 877 C CA . GLY A 1 103 ? 8.969 -5.090 4.700 1.00 96.88 103 GLY A CA 1
ATOM 878 C C . GLY A 1 103 ? 7.885 -6.075 4.292 1.00 96.88 103 GLY A C 1
ATOM 879 O O . GLY A 1 103 ? 8.108 -6.966 3.471 1.00 96.88 103 GLY A O 1
ATOM 880 N N . SER A 1 104 ? 6.707 -5.936 4.891 1.00 96.81 104 SER A N 1
ATOM 881 C CA . SER A 1 104 ? 5.531 -6.729 4.526 1.00 96.81 104 SER A CA 1
ATOM 882 C C . SER A 1 104 ? 4.232 -5.988 4.825 1.00 96.81 104 SER A C 1
ATOM 884 O O . SER A 1 104 ? 4.200 -5.102 5.675 1.00 96.81 104 SER A O 1
ATOM 886 N N . ILE A 1 105 ? 3.144 -6.355 4.154 1.00 96.25 105 ILE A N 1
ATOM 887 C CA . ILE A 1 105 ? 1.802 -5.847 4.452 1.00 96.25 105 ILE A CA 1
ATOM 888 C C . ILE A 1 105 ? 0.841 -6.995 4.753 1.00 96.25 105 ILE A C 1
ATOM 890 O O . ILE A 1 105 ? 0.773 -7.993 4.035 1.00 96.25 105 ILE A O 1
ATOM 894 N N . GLY A 1 106 ? 0.091 -6.845 5.841 1.00 94.19 106 GLY A N 1
ATOM 895 C CA . GLY A 1 106 ? -0.937 -7.775 6.270 1.00 94.19 106 GLY A CA 1
ATOM 896 C C . GLY A 1 106 ? -2.287 -7.434 5.658 1.00 94.19 106 GLY A C 1
ATOM 897 O O . GLY A 1 106 ? -3.029 -6.620 6.204 1.00 94.19 106 GLY A O 1
ATOM 898 N N . VAL A 1 107 ? -2.629 -8.074 4.542 1.00 90.69 107 VAL A N 1
ATOM 899 C CA . VAL A 1 107 ? -3.880 -7.812 3.830 1.00 90.69 107 VAL A CA 1
ATOM 900 C C . VAL A 1 107 ? -5.018 -8.679 4.365 1.00 90.69 107 VAL A C 1
ATOM 902 O O . VAL A 1 107 ? -4.916 -9.902 4.411 1.00 90.69 107 VAL A O 1
ATOM 905 N N . LEU A 1 108 ? -6.118 -8.046 4.765 1.00 88.50 108 LEU A N 1
ATOM 906 C CA . LEU A 1 108 ? -7.288 -8.695 5.343 1.00 88.50 108 LEU A CA 1
ATOM 907 C C . LEU A 1 108 ? -8.309 -9.114 4.280 1.00 88.50 108 LEU A C 1
ATOM 909 O O . LEU A 1 108 ? -8.537 -8.411 3.297 1.00 88.50 108 LEU A O 1
ATOM 913 N N . PHE A 1 109 ? -8.944 -10.260 4.513 1.00 82.56 109 PHE A N 1
ATOM 914 C CA . PHE A 1 109 ? -9.956 -10.867 3.651 1.00 82.56 109 PHE A CA 1
ATOM 915 C C . PHE A 1 109 ? -11.109 -11.422 4.477 1.00 82.56 109 PHE A C 1
ATOM 917 O O . PHE A 1 109 ? -10.863 -11.906 5.582 1.00 82.56 109 PHE A O 1
ATOM 924 N N . PRO A 1 110 ? -12.338 -11.478 3.937 1.00 78.94 110 PRO A N 1
ATOM 925 C CA . PRO A 1 110 ? -13.414 -12.210 4.586 1.00 78.94 110 PRO A CA 1
ATOM 926 C C . PRO A 1 110 ? -13.031 -13.686 4.765 1.00 78.94 110 PRO A C 1
ATOM 928 O O . PRO A 1 110 ? -12.576 -14.344 3.823 1.00 78.94 110 PRO A O 1
ATOM 931 N N . LYS A 1 111 ? -13.243 -14.239 5.965 1.00 79.00 111 LYS A N 1
ATOM 932 C CA . LYS A 1 111 ? -13.097 -15.687 6.202 1.00 79.00 111 LYS A CA 1
ATOM 933 C C . LYS A 1 111 ? -14.177 -16.471 5.454 1.00 79.00 111 LYS A C 1
ATOM 935 O O . LYS A 1 111 ? -13.911 -17.573 4.978 1.00 79.00 111 LYS A O 1
ATOM 940 N N . HIS A 1 112 ? -15.369 -15.894 5.329 1.00 72.75 112 HIS A N 1
ATOM 941 C CA . HIS A 1 112 ? -16.500 -16.487 4.632 1.00 72.75 112 HIS A CA 1
ATOM 942 C C . HIS A 1 112 ? -17.342 -15.408 3.942 1.00 72.75 112 HIS A C 1
ATOM 944 O O . HIS A 1 112 ? -17.697 -14.405 4.557 1.00 72.75 112 HIS A O 1
ATOM 950 N N . ARG A 1 113 ? -17.675 -15.631 2.665 1.00 67.44 113 ARG A N 1
ATOM 951 C CA . ARG A 1 113 ? -18.325 -14.642 1.781 1.00 67.44 113 ARG A CA 1
ATOM 952 C C . ARG A 1 113 ? -19.748 -14.241 2.185 1.00 67.44 113 ARG A C 1
ATOM 954 O O . ARG A 1 113 ? -20.202 -13.176 1.803 1.00 67.44 113 ARG A O 1
ATOM 961 N N . PHE A 1 114 ? -20.452 -15.101 2.923 1.00 63.62 114 PHE A N 1
ATOM 962 C CA . PHE A 1 114 ? -21.852 -14.874 3.304 1.00 63.62 114 PHE A CA 1
ATOM 963 C C . PHE A 1 114 ? -22.016 -14.122 4.635 1.00 63.62 114 PHE A C 1
ATOM 965 O O . PHE A 1 114 ? -23.138 -13.838 5.035 1.00 63.62 114 PHE A O 1
ATOM 972 N N . PHE A 1 115 ? -20.919 -13.815 5.332 1.00 65.44 115 PHE A N 1
ATOM 973 C CA . PHE A 1 115 ? -20.951 -12.996 6.544 1.00 65.44 115 PHE A CA 1
ATOM 974 C C . PHE A 1 115 ? -20.343 -11.628 6.250 1.00 65.44 115 PHE A C 1
ATOM 976 O O . PHE A 1 115 ? -19.378 -11.528 5.490 1.00 65.44 115 PHE A O 1
ATOM 983 N N . GLY A 1 116 ? -20.881 -10.585 6.885 1.00 64.50 116 GLY A N 1
ATOM 984 C CA . GLY A 1 116 ? -20.319 -9.241 6.786 1.00 64.50 116 GLY A CA 1
ATOM 985 C C . GLY A 1 116 ? -18.832 -9.236 7.151 1.00 64.50 116 GLY A C 1
ATOM 986 O O . GLY A 1 116 ? -18.405 -9.923 8.083 1.00 64.50 116 GLY A O 1
ATOM 987 N N . PHE A 1 117 ? -18.036 -8.486 6.393 1.00 73.38 117 PHE A N 1
ATOM 988 C CA . PHE A 1 117 ? -16.655 -8.171 6.738 1.00 73.38 117 PHE A CA 1
ATOM 989 C C . PHE A 1 117 ? -16.528 -6.657 6.839 1.00 73.38 117 PHE A C 1
ATOM 991 O O . PHE A 1 117 ? -17.144 -5.920 6.069 1.00 73.38 117 PHE A O 1
ATOM 998 N N . SER A 1 118 ? -15.755 -6.192 7.811 1.00 78.25 118 SER A N 1
ATOM 999 C CA . SER A 1 118 ? -15.584 -4.764 8.024 1.00 78.25 118 SER A CA 1
ATOM 1000 C C . SER A 1 118 ? -14.426 -4.245 7.192 1.00 78.25 118 SER A C 1
ATOM 1002 O O . SER A 1 118 ? -13.297 -4.712 7.334 1.00 78.25 118 SER A O 1
ATOM 1004 N N . THR A 1 119 ? -14.696 -3.248 6.353 1.00 77.44 119 THR A N 1
ATOM 1005 C CA . THR A 1 119 ? -13.660 -2.499 5.628 1.00 77.44 119 THR A CA 1
ATOM 1006 C C . THR A 1 119 ? -12.929 -1.495 6.520 1.00 77.44 119 THR A C 1
ATOM 1008 O O . T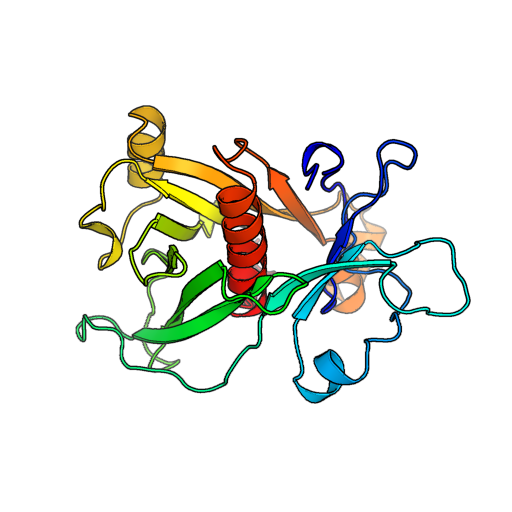HR A 1 119 ? -11.987 -0.852 6.069 1.00 77.44 119 THR A O 1
ATOM 1011 N N . LYS A 1 120 ? -13.378 -1.335 7.771 1.00 87.25 120 LYS A N 1
ATOM 1012 C CA . LYS A 1 120 ? -12.862 -0.360 8.739 1.00 87.25 120 LYS A CA 1
ATOM 1013 C C . LYS A 1 120 ? -11.684 -0.875 9.561 1.00 87.25 120 LYS A C 1
ATOM 1015 O O . LYS A 1 120 ? -11.221 -0.171 10.450 1.00 87.25 120 LYS A O 1
ATOM 1020 N N . ILE A 1 121 ? -11.234 -2.105 9.322 1.00 89.81 121 ILE A N 1
ATOM 1021 C CA . ILE A 1 121 ? -10.086 -2.673 10.030 1.00 89.81 121 ILE A CA 1
ATOM 1022 C C . ILE A 1 121 ? -8.814 -2.349 9.233 1.00 89.81 121 ILE A C 1
ATOM 1024 O O . ILE A 1 121 ? -8.756 -2.668 8.043 1.00 89.81 121 ILE A O 1
ATOM 1028 N N . PRO A 1 122 ? -7.795 -1.726 9.853 1.00 93.62 122 PRO A N 1
ATOM 1029 C CA . PRO A 1 122 ? -6.548 -1.391 9.175 1.00 93.62 122 PRO A CA 1
ATOM 1030 C C . PRO A 1 122 ? -5.766 -2.611 8.675 1.00 93.62 122 PRO A C 1
ATOM 1032 O O . PRO A 1 122 ? -5.665 -3.640 9.342 1.00 93.62 122 PRO A O 1
ATOM 1035 N N . HIS A 1 123 ? -5.129 -2.456 7.519 1.00 94.31 123 HIS A N 1
ATOM 1036 C CA . HIS A 1 123 ? -4.208 -3.422 6.930 1.00 94.31 123 HIS A CA 1
ATOM 1037 C C . HIS A 1 123 ? -2.779 -3.033 7.311 1.00 94.31 123 HIS A C 1
ATOM 1039 O O . HIS A 1 123 ? -2.211 -2.101 6.744 1.00 94.31 123 HIS A O 1
ATOM 1045 N N . VAL A 1 124 ? -2.213 -3.703 8.312 1.00 95.75 124 VAL A N 1
ATOM 1046 C CA . VAL A 1 124 ? -0.958 -3.277 8.951 1.00 95.75 124 VAL A CA 1
ATOM 1047 C C . VAL A 1 124 ? 0.238 -3.434 8.007 1.00 95.75 124 VAL A C 1
ATOM 1049 O O . VAL A 1 124 ? 0.411 -4.482 7.381 1.00 95.75 124 VAL A O 1
ATOM 1052 N N . LEU A 1 125 ? 1.067 -2.393 7.926 1.00 97.50 125 LEU A N 1
ATOM 1053 C CA . LEU A 1 125 ? 2.352 -2.373 7.233 1.00 97.50 125 LEU A CA 1
ATOM 1054 C C . LEU A 1 125 ? 3.471 -2.589 8.257 1.00 97.50 125 LEU A C 1
ATOM 1056 O O . LEU A 1 125 ? 3.541 -1.887 9.269 1.00 97.50 125 LEU A O 1
ATOM 1060 N N . TYR A 1 126 ? 4.356 -3.532 7.966 1.00 96.81 126 TYR A N 1
ATOM 1061 C CA . TYR A 1 126 ? 5.489 -3.904 8.799 1.00 96.81 126 TYR A CA 1
ATOM 1062 C C . TYR A 1 126 ? 6.802 -3.588 8.086 1.00 96.81 126 TYR A C 1
ATOM 1064 O O . TYR A 1 126 ? 6.919 -3.774 6.872 1.00 96.81 126 TYR A O 1
ATOM 1072 N N . ASN A 1 127 ? 7.801 -3.147 8.843 1.00 95.75 127 ASN A N 1
ATOM 1073 C CA . ASN A 1 127 ? 9.160 -2.975 8.334 1.00 95.75 127 ASN A CA 1
ATOM 1074 C C . ASN A 1 127 ? 9.863 -4.337 8.130 1.00 95.75 127 ASN A C 1
ATOM 1076 O O . ASN A 1 127 ? 9.302 -5.405 8.395 1.00 95.75 127 ASN A O 1
ATOM 1080 N N . ARG A 1 128 ? 11.119 -4.310 7.671 1.00 94.62 128 ARG A N 1
ATOM 1081 C CA . ARG A 1 128 ? 11.938 -5.514 7.433 1.00 94.62 128 ARG A CA 1
ATOM 1082 C C . ARG A 1 128 ? 12.164 -6.406 8.663 1.00 94.62 128 ARG A C 1
ATOM 1084 O O . ARG A 1 128 ? 12.366 -7.604 8.490 1.00 94.62 128 ARG A O 1
ATOM 1091 N N . ILE A 1 129 ? 12.124 -5.845 9.876 1.00 94.50 129 ILE A N 1
ATOM 1092 C CA . ILE A 1 129 ? 12.299 -6.585 11.141 1.00 94.50 129 ILE A CA 1
ATOM 1093 C C . ILE A 1 129 ? 10.974 -7.094 11.729 1.00 94.50 129 ILE A C 1
ATOM 1095 O O . ILE A 1 129 ? 10.991 -7.874 12.676 1.00 94.50 129 ILE A O 1
ATOM 1099 N N . GLY A 1 130 ? 9.837 -6.730 11.128 1.00 94.00 130 GLY A N 1
ATOM 1100 C CA . GLY A 1 130 ? 8.510 -7.197 11.528 1.00 94.00 130 GLY A CA 1
ATOM 1101 C C . GLY A 1 130 ? 7.768 -6.273 12.492 1.00 94.00 130 GLY A C 1
ATOM 1102 O O . GLY A 1 130 ? 6.690 -6.645 12.955 1.00 94.00 130 GLY A O 1
ATOM 1103 N N . ASP A 1 131 ? 8.283 -5.073 12.763 1.00 95.62 131 ASP A N 1
ATOM 1104 C CA . ASP A 1 131 ? 7.576 -4.089 13.582 1.00 95.62 131 ASP A CA 1
ATOM 1105 C C . ASP A 1 131 ? 6.534 -3.343 12.747 1.00 95.62 131 ASP A C 1
ATOM 1107 O O . ASP A 1 131 ? 6.797 -3.006 11.584 1.00 95.62 131 ASP A O 1
ATOM 1111 N N . PRO A 1 132 ? 5.349 -3.056 13.311 1.00 96.19 132 PRO A N 1
ATOM 1112 C CA . PRO A 1 132 ? 4.346 -2.263 12.626 1.00 96.19 132 PRO A CA 1
ATOM 1113 C C . PRO A 1 132 ? 4.841 -0.814 12.517 1.00 96.19 132 PRO A C 1
ATOM 1115 O O . PRO A 1 132 ? 5.210 -0.197 13.512 1.00 96.19 132 PRO A O 1
ATOM 1118 N N . VAL A 1 133 ? 4.814 -0.262 11.306 1.00 96.19 133 VAL A N 1
ATOM 1119 C CA . VAL A 1 133 ? 5.288 1.108 11.002 1.00 96.19 133 VAL A CA 1
ATOM 1120 C C . VAL A 1 133 ? 4.256 1.955 10.262 1.00 96.19 133 VAL A C 1
ATOM 1122 O O . VAL A 1 133 ? 4.453 3.147 10.028 1.00 96.19 133 VAL A O 1
ATOM 1125 N N . GLY A 1 134 ? 3.149 1.339 9.862 1.00 96.88 134 GLY A N 1
ATOM 1126 C CA . GLY A 1 134 ? 2.065 2.019 9.186 1.00 96.88 134 GLY A CA 1
ATOM 1127 C C . GLY A 1 134 ? 0.869 1.110 8.987 1.00 96.88 134 GLY A C 1
ATOM 1128 O O . GLY A 1 134 ? 0.829 -0.027 9.463 1.00 96.88 134 GLY A O 1
ATOM 1129 N N . PHE A 1 135 ? -0.118 1.602 8.259 1.00 97.25 135 PHE A N 1
ATOM 1130 C CA . PHE A 1 135 ? -1.274 0.813 7.864 1.00 97.25 135 PHE A CA 1
ATOM 1131 C C . PHE A 1 135 ? -1.902 1.372 6.597 1.00 97.25 135 PHE A C 1
ATOM 1133 O O . PHE A 1 135 ? -1.811 2.564 6.314 1.00 97.25 135 PHE A O 1
ATOM 1140 N N . SER A 1 136 ? -2.568 0.505 5.844 1.00 95.56 136 SER A N 1
ATOM 1141 C CA . SER A 1 136 ? -3.473 0.907 4.776 1.00 95.56 136 SER A CA 1
ATOM 1142 C C . SER A 1 136 ? -4.921 0.802 5.233 1.00 95.56 136 SER A C 1
ATOM 1144 O O . SER A 1 136 ? -5.277 -0.096 5.998 1.00 95.56 136 SER A O 1
ATOM 1146 N N . LEU A 1 137 ? -5.769 1.703 4.755 1.00 92.75 137 LEU A N 1
ATOM 1147 C CA . LEU A 1 137 ? -7.196 1.695 5.050 1.00 92.75 137 LEU A CA 1
ATOM 1148 C C . LEU A 1 137 ? -7.996 1.942 3.775 1.00 92.75 137 LEU A C 1
ATOM 1150 O O . LEU A 1 137 ? -7.630 2.788 2.954 1.00 92.75 137 LEU A O 1
ATOM 1154 N N . TYR A 1 138 ? -9.098 1.210 3.623 1.00 86.94 138 TYR A N 1
ATOM 1155 C CA . TYR A 1 138 ? -10.087 1.494 2.595 1.00 86.94 138 TYR A CA 1
ATOM 1156 C C . TYR A 1 138 ? -11.171 2.418 3.153 1.00 86.94 138 TYR A C 1
ATOM 1158 O O . TYR A 1 138 ? -11.809 2.099 4.153 1.00 86.94 138 TYR A O 1
ATOM 1166 N N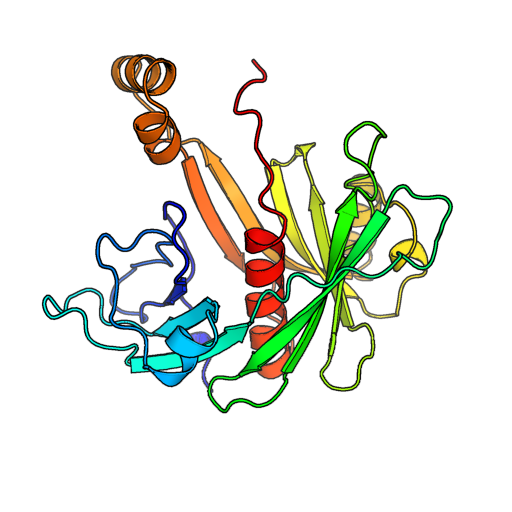 . GLN A 1 139 ? -11.391 3.546 2.478 1.00 83.50 139 GLN A N 1
ATOM 1167 C CA . GLN A 1 139 ? -12.378 4.558 2.844 1.00 83.50 139 GLN A CA 1
ATOM 1168 C C . GLN A 1 139 ? -13.501 4.560 1.793 1.00 83.50 139 GLN A C 1
ATOM 1170 O O . GLN A 1 139 ? -13.457 5.351 0.845 1.00 83.50 139 GLN A O 1
ATOM 1175 N N . PRO A 1 140 ? -14.504 3.663 1.907 1.00 77.44 140 PRO A N 1
ATOM 1176 C CA . PRO A 1 140 ? -15.499 3.432 0.856 1.00 77.44 140 PRO A CA 1
ATOM 1177 C C . PRO A 1 140 ? -16.303 4.680 0.497 1.00 77.44 140 PRO A C 1
ATOM 1179 O O . PRO A 1 140 ? -16.533 4.937 -0.683 1.00 77.44 140 PRO A O 1
ATOM 1182 N N . LYS A 1 141 ? -16.669 5.497 1.494 1.00 80.69 141 LYS A N 1
ATOM 1183 C CA . LYS A 1 141 ? -17.402 6.757 1.282 1.00 80.69 141 LYS A CA 1
ATOM 1184 C C . LYS A 1 141 ? -16.650 7.734 0.377 1.00 80.69 141 LYS A C 1
ATOM 1186 O O . LYS A 1 141 ? -17.272 8.518 -0.325 1.00 80.69 141 LYS A O 1
ATOM 1191 N N . LEU A 1 142 ? -15.321 7.667 0.398 1.00 77.44 142 LEU A N 1
ATOM 1192 C CA . LEU A 1 142 ? -14.425 8.528 -0.369 1.00 77.44 142 LEU A CA 1
ATOM 1193 C C . LEU A 1 142 ? -13.851 7.818 -1.604 1.00 77.44 142 LEU A C 1
ATOM 1195 O O . LEU A 1 142 ? -13.014 8.388 -2.291 1.00 77.44 142 LEU A O 1
ATOM 1199 N N . ARG A 1 143 ? -14.268 6.570 -1.876 1.00 75.38 143 ARG A N 1
ATOM 1200 C CA . ARG A 1 143 ? -13.793 5.735 -2.996 1.00 75.38 143 ARG A CA 1
ATOM 1201 C C . ARG A 1 143 ? -12.265 5.656 -3.106 1.00 75.38 143 ARG A C 1
ATOM 1203 O O . ARG A 1 143 ? -11.727 5.516 -4.204 1.00 75.38 143 ARG A O 1
ATOM 1210 N N . ARG A 1 144 ? -11.568 5.689 -1.968 1.00 81.56 144 ARG A N 1
ATOM 1211 C CA . ARG A 1 144 ? -10.102 5.731 -1.919 1.00 81.56 144 ARG A CA 1
ATOM 1212 C C . ARG A 1 144 ? -9.501 4.718 -0.961 1.00 81.56 144 ARG A C 1
ATOM 1214 O O . ARG A 1 144 ? -10.137 4.274 -0.004 1.00 81.56 144 ARG A O 1
ATOM 1221 N N . LYS A 1 145 ? -8.243 4.381 -1.214 1.00 87.44 145 LYS A N 1
ATOM 1222 C CA . LYS A 1 145 ? -7.367 3.609 -0.333 1.00 87.44 145 LYS A CA 1
ATOM 1223 C C . LYS A 1 145 ? -6.211 4.511 0.061 1.00 87.44 145 LYS A C 1
ATOM 1225 O O . LYS A 1 145 ? -5.601 5.106 -0.814 1.00 87.44 145 LYS A O 1
ATOM 1230 N N . SER A 1 146 ? -5.878 4.599 1.337 1.00 91.75 146 SER A N 1
ATOM 1231 C CA . SER A 1 146 ? -4.747 5.417 1.789 1.00 91.75 146 SER A CA 1
ATOM 1232 C C . SER A 1 146 ? -3.781 4.580 2.602 1.00 91.75 146 SER A C 1
ATOM 1234 O O . SER A 1 146 ? -4.201 3.628 3.260 1.00 91.75 146 SER A O 1
ATOM 1236 N N . ILE A 1 147 ? -2.504 4.957 2.573 1.00 95.50 147 ILE A N 1
ATOM 1237 C CA . ILE A 1 147 ? -1.478 4.423 3.464 1.00 95.50 147 ILE A CA 1
ATOM 1238 C C . ILE A 1 147 ? -0.971 5.515 4.401 1.00 95.50 147 ILE A C 1
ATOM 1240 O O . ILE A 1 147 ? -0.714 6.653 3.991 1.00 95.50 147 ILE A O 1
ATOM 1244 N N . PHE A 1 148 ? -0.838 5.145 5.668 1.00 96.88 148 PHE A N 1
ATOM 1245 C CA . PHE A 1 148 ? -0.478 6.030 6.761 1.00 96.88 148 PHE A CA 1
ATOM 1246 C C . PHE A 1 148 ? 0.736 5.486 7.510 1.00 96.88 148 PHE A C 1
ATOM 1248 O O . PHE A 1 148 ? 0.887 4.269 7.631 1.00 96.88 148 PHE A O 1
ATOM 1255 N N . SER A 1 149 ? 1.561 6.377 8.055 1.00 96.50 149 SER A N 1
ATOM 1256 C CA . SER A 1 149 ? 2.414 6.068 9.207 1.00 96.50 149 SER A CA 1
ATOM 1257 C C . SER A 1 149 ? 1.775 6.583 10.486 1.00 96.50 149 SER A C 1
ATOM 1259 O O . SER A 1 149 ? 0.828 7.370 10.454 1.00 96.50 149 SER A O 1
ATOM 1261 N N . PHE A 1 150 ? 2.307 6.139 11.614 1.00 95.44 150 PHE A N 1
ATOM 1262 C CA . PHE A 1 150 ? 1.953 6.625 12.939 1.00 95.44 150 PHE A CA 1
ATOM 1263 C C . PHE A 1 150 ? 3.221 6.950 13.719 1.00 95.44 150 PHE A C 1
ATOM 1265 O O . PHE A 1 150 ? 4.282 6.385 13.455 1.00 95.44 150 PHE A O 1
ATOM 1272 N N . ARG A 1 151 ? 3.100 7.865 14.682 1.00 89.25 151 ARG A N 1
ATOM 1273 C CA . ARG A 1 151 ? 4.191 8.192 15.606 1.00 89.25 151 ARG A CA 1
ATOM 1274 C C . ARG A 1 151 ? 4.414 7.076 16.626 1.00 89.25 151 ARG A C 1
ATOM 1276 O O . ARG A 1 151 ? 5.540 6.632 16.811 1.00 89.25 151 ARG A O 1
ATOM 1283 N N . ASP A 1 152 ? 3.325 6.626 17.238 1.00 91.75 152 ASP A N 1
ATOM 1284 C CA . ASP A 1 152 ? 3.284 5.557 18.232 1.00 91.75 152 ASP A CA 1
ATOM 1285 C C . ASP A 1 152 ? 2.339 4.460 17.739 1.00 91.75 152 ASP A C 1
ATOM 1287 O O . ASP A 1 152 ? 1.359 4.759 17.056 1.00 91.75 152 ASP A O 1
ATOM 1291 N N . ILE A 1 153 ? 2.627 3.192 18.059 1.00 93.06 153 ILE A N 1
ATOM 1292 C CA . ILE A 1 153 ? 1.826 2.051 17.587 1.00 93.06 153 ILE A CA 1
ATOM 1293 C C . ILE A 1 153 ? 0.413 2.160 18.175 1.00 93.06 153 ILE A C 1
ATOM 1295 O O . ILE A 1 153 ? 0.249 1.980 19.385 1.00 93.06 153 ILE A O 1
ATOM 1299 N N . PRO A 1 154 ? -0.622 2.397 17.353 1.00 90.56 154 PRO A N 1
ATOM 1300 C CA . PRO A 1 154 ? -1.942 2.635 17.892 1.00 90.56 154 PRO A CA 1
ATOM 1301 C C . PRO A 1 154 ? -2.663 1.325 18.223 1.00 90.56 154 PRO A C 1
ATOM 1303 O O . PRO A 1 154 ? -2.563 0.325 17.507 1.00 90.56 154 PRO A O 1
ATOM 1306 N N . GLU A 1 155 ? -3.477 1.339 19.278 1.00 88.75 155 GLU A N 1
ATOM 1307 C CA . GLU A 1 155 ? -4.266 0.168 19.686 1.00 88.75 155 GLU A CA 1
ATOM 1308 C C . GLU A 1 155 ? -5.301 -0.247 18.625 1.00 88.75 155 GLU A C 1
ATOM 1310 O O . GLU A 1 155 ? -5.618 -1.434 18.484 1.00 88.75 155 GLU A O 1
ATOM 1315 N N . PHE A 1 156 ? -5.780 0.711 17.819 1.00 90.12 156 PHE A N 1
ATOM 1316 C CA . PHE A 1 156 ? -6.826 0.478 16.822 1.00 90.12 156 PHE A CA 1
ATOM 1317 C C . PHE A 1 156 ? -6.388 -0.401 15.641 1.00 90.12 156 PHE A C 1
ATOM 1319 O O . PHE A 1 156 ? -7.237 -0.831 14.864 1.00 90.12 156 PHE A O 1
ATOM 1326 N N . LEU A 1 157 ? -5.097 -0.738 15.499 1.00 91.00 157 LEU A N 1
ATOM 1327 C CA . LEU A 1 157 ? -4.615 -1.620 14.422 1.00 91.00 157 LEU A CA 1
ATOM 1328 C C . LEU A 1 157 ? -5.291 -3.004 14.408 1.00 91.00 157 LEU A C 1
ATOM 1330 O O . LEU A 1 157 ? -5.208 -3.722 13.414 1.00 91.00 157 LEU A O 1
ATOM 1334 N N . LYS A 1 158 ? -5.939 -3.404 15.511 1.00 86.25 158 LYS A N 1
ATOM 1335 C CA . LYS A 1 158 ? -6.629 -4.699 15.656 1.00 86.25 158 LYS A CA 1
ATOM 1336 C C . LYS A 1 158 ? -8.154 -4.576 15.745 1.00 86.25 158 LYS A C 1
ATOM 1338 O O . LYS A 1 158 ? -8.830 -5.581 15.995 1.00 86.25 158 LYS A O 1
ATOM 1343 N N . THR A 1 159 ? -8.693 -3.374 15.576 1.00 89.25 159 THR A N 1
ATOM 1344 C CA . THR A 1 159 ? -10.121 -3.069 15.707 1.00 89.25 159 THR A CA 1
ATOM 1345 C C . THR A 1 159 ? -10.605 -2.230 14.531 1.00 89.25 159 THR A C 1
ATOM 1347 O O . THR A 1 159 ? -9.844 -1.882 13.633 1.00 89.25 159 THR A O 1
ATOM 1350 N N . GLU A 1 160 ? -11.901 -1.935 14.508 1.00 90.50 160 GLU A N 1
ATOM 1351 C CA . GLU A 1 160 ? -12.447 -0.981 13.552 1.00 90.50 160 GLU A CA 1
ATOM 1352 C C . GLU A 1 160 ? -12.054 0.447 13.926 1.00 90.50 160 GLU A C 1
ATOM 1354 O O . GLU A 1 160 ? -11.992 0.789 15.109 1.00 90.50 160 GLU A O 1
ATOM 1359 N N . ILE A 1 161 ? -11.856 1.280 12.910 1.00 92.50 161 ILE A N 1
ATOM 1360 C CA . ILE A 1 161 ? -11.696 2.723 13.050 1.00 92.50 161 ILE A CA 1
ATOM 1361 C C . ILE A 1 161 ? -12.585 3.451 12.034 1.00 92.50 161 ILE A C 1
ATOM 1363 O O . ILE A 1 161 ? -12.741 3.016 10.891 1.00 92.50 161 ILE A O 1
ATOM 1367 N N . SER A 1 162 ? -13.243 4.530 12.462 1.00 91.50 162 SER A N 1
ATOM 1368 C CA . SER A 1 162 ? -14.081 5.351 11.583 1.00 91.50 162 SER A CA 1
ATOM 1369 C C . SER A 1 162 ? -13.244 6.336 10.766 1.00 91.50 162 SER A C 1
ATOM 1371 O O . SER A 1 162 ? -12.151 6.726 11.169 1.00 91.50 162 SER A O 1
ATOM 1373 N N . ASP A 1 163 ? -13.793 6.787 9.635 1.00 89.31 163 ASP A N 1
ATOM 1374 C CA . ASP A 1 163 ? -13.170 7.839 8.824 1.00 89.31 163 ASP A CA 1
ATOM 1375 C C . ASP A 1 163 ? -12.992 9.149 9.617 1.00 89.31 163 ASP A C 1
ATOM 1377 O O . ASP A 1 163 ? -11.961 9.802 9.482 1.00 89.31 163 ASP A O 1
ATOM 1381 N N . ASP A 1 164 ? -13.950 9.493 10.487 1.00 91.69 164 ASP A N 1
ATOM 1382 C CA . ASP A 1 164 ? -13.875 10.686 11.343 1.00 91.69 164 ASP A CA 1
ATOM 1383 C C . ASP A 1 164 ? -12.731 10.574 12.363 1.00 91.69 164 ASP A C 1
ATOM 1385 O O . ASP A 1 164 ? -11.965 11.517 12.541 1.00 91.69 164 ASP 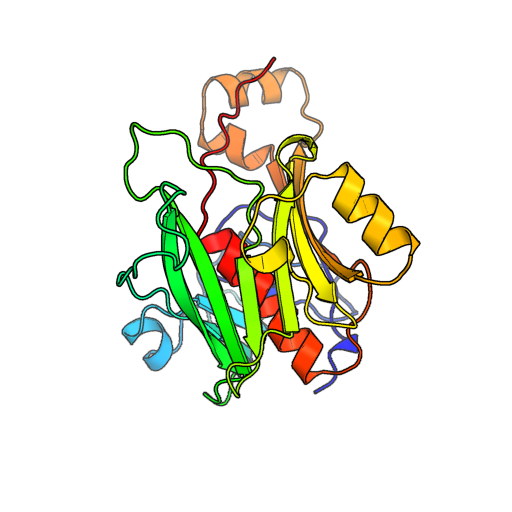A O 1
ATOM 1389 N N . ALA A 1 165 ? -12.541 9.396 12.969 1.00 93.69 165 ALA A N 1
ATOM 1390 C CA . ALA A 1 165 ? -11.434 9.163 13.895 1.00 93.69 165 ALA A CA 1
ATOM 1391 C C . ALA A 1 165 ? -10.074 9.232 13.183 1.00 93.69 165 ALA A C 1
ATOM 1393 O O . ALA A 1 165 ? -9.126 9.791 13.725 1.00 93.69 165 ALA A O 1
ATOM 1394 N N . ILE A 1 166 ? -9.972 8.715 11.952 1.00 94.31 166 ILE A N 1
ATOM 1395 C CA . ILE A 1 166 ? -8.767 8.876 11.124 1.00 94.31 166 ILE A CA 1
ATOM 1396 C C . ILE A 1 166 ? -8.469 10.358 10.890 1.00 94.31 166 ILE A C 1
ATOM 1398 O O . ILE A 1 166 ? -7.329 10.780 11.071 1.00 94.31 166 ILE A O 1
ATOM 1402 N N . LEU A 1 167 ? -9.484 11.153 10.540 1.00 92.06 167 LEU A N 1
ATOM 1403 C CA . LEU A 1 167 ? -9.317 12.588 10.330 1.00 92.06 167 LEU A CA 1
ATOM 1404 C C . LEU A 1 167 ? -8.840 13.300 11.604 1.00 92.06 167 LEU A C 1
ATOM 1406 O O . LEU A 1 167 ? -7.929 14.123 11.535 1.00 92.06 167 LEU A O 1
ATOM 1410 N N . GLU A 1 168 ? -9.410 12.971 12.764 1.00 95.31 168 GLU A N 1
ATOM 1411 C CA . GLU A 1 168 ? -8.972 13.525 14.050 1.00 95.31 168 GLU A CA 1
ATOM 1412 C C . GLU A 1 168 ? -7.511 13.176 14.368 1.00 95.31 168 GLU A C 1
ATOM 1414 O O . GLU A 1 168 ? -6.752 14.042 14.804 1.00 95.31 168 GLU A O 1
ATOM 1419 N N . LEU A 1 169 ? -7.097 11.926 14.138 1.00 95.81 169 LEU A N 1
ATOM 1420 C CA . LEU A 1 169 ? -5.718 11.482 14.367 1.00 95.81 169 LEU A CA 1
ATOM 1421 C C . LEU A 1 169 ? -4.726 12.179 13.426 1.00 95.81 169 LEU A C 1
ATOM 1423 O O . LEU A 1 169 ? -3.626 12.536 13.850 1.00 95.81 169 LEU A O 1
ATOM 1427 N N . GLU A 1 170 ? -5.109 12.401 12.164 1.00 94.25 170 GLU A N 1
ATOM 1428 C CA . GLU A 1 170 ? -4.311 13.187 11.215 1.00 94.25 170 GLU A CA 1
ATOM 1429 C C . GLU A 1 170 ? -4.159 14.637 11.689 1.00 94.25 170 GLU A C 1
ATOM 1431 O O . GLU A 1 170 ? -3.054 15.175 11.687 1.00 94.25 170 GLU A O 1
ATOM 1436 N N . GLN A 1 171 ? -5.251 15.267 12.137 1.00 94.44 171 GLN A N 1
ATOM 1437 C CA . GLN A 1 171 ? -5.239 16.650 12.632 1.00 94.44 171 GLN A CA 1
ATOM 1438 C C . GLN A 1 171 ? -4.393 16.816 13.898 1.00 94.44 171 GLN A C 1
ATOM 1440 O O . GLN A 1 171 ? -3.742 17.845 14.073 1.00 94.44 171 GLN A O 1
ATOM 1445 N N . LYS A 1 172 ? -4.366 15.797 14.764 1.00 94.69 172 LYS A N 1
ATOM 1446 C CA . LYS A 1 172 ? -3.500 15.747 15.952 1.00 94.69 172 LYS A CA 1
ATOM 1447 C C . LYS A 1 172 ? -2.040 15.411 15.622 1.00 94.69 172 LYS A C 1
ATOM 1449 O O . LYS A 1 172 ? -1.183 15.515 16.495 1.00 94.69 172 LYS A O 1
ATOM 1454 N N . GLY A 1 173 ? -1.744 15.014 14.382 1.00 91.94 173 GLY A N 1
ATOM 1455 C CA . GLY A 1 173 ? -0.411 14.588 13.954 1.00 91.94 173 GLY A CA 1
ATOM 1456 C C . GLY A 1 173 ? 0.023 13.234 14.526 1.00 91.94 173 GLY A C 1
ATOM 1457 O O . GLY A 1 173 ? 1.214 12.925 14.522 1.00 91.94 173 GLY A O 1
ATOM 1458 N N . GLU A 1 174 ? -0.919 12.432 15.027 1.00 95.12 174 GLU A N 1
ATOM 1459 C CA . GLU A 1 174 ? -0.658 11.082 15.544 1.00 95.12 174 GLU A CA 1
ATOM 1460 C C . GLU A 1 174 ? -0.408 10.091 14.400 1.00 95.12 174 GLU A C 1
ATOM 1462 O O . GLU A 1 174 ? 0.397 9.163 14.530 1.00 95.12 174 GLU A O 1
ATOM 1467 N N . ILE A 1 175 ? -1.055 10.333 13.256 1.00 96.12 175 ILE A N 1
ATOM 1468 C CA . ILE A 1 175 ? -0.837 9.613 12.002 1.00 96.12 175 ILE A CA 1
ATOM 1469 C C . ILE A 1 175 ? -0.533 10.587 10.860 1.00 96.12 175 ILE A C 1
ATOM 1471 O O . ILE A 1 175 ? -0.978 11.734 10.865 1.00 96.12 175 ILE A O 1
ATOM 1475 N N . LYS A 1 176 ? 0.207 10.117 9.855 1.00 95.31 176 LYS A N 1
ATOM 1476 C CA . LYS A 1 176 ? 0.546 10.873 8.641 1.00 95.31 176 LYS A CA 1
ATOM 1477 C C . LYS A 1 176 ? 0.102 10.096 7.411 1.00 95.31 176 LYS A C 1
ATOM 1479 O O . LYS A 1 176 ? 0.512 8.951 7.231 1.00 95.31 176 LYS A O 1
ATOM 1484 N N . ARG A 1 177 ? -0.718 10.701 6.549 1.00 94.44 177 ARG A N 1
ATOM 1485 C CA . ARG A 1 177 ? -1.125 10.120 5.259 1.00 94.44 177 ARG A CA 1
ATOM 1486 C C . ARG A 1 177 ? -0.044 10.379 4.217 1.00 94.44 177 ARG A C 1
ATOM 1488 O O . ARG A 1 177 ? 0.211 11.529 3.875 1.00 94.44 177 ARG A O 1
ATOM 1495 N N . HIS A 1 178 ? 0.537 9.318 3.664 1.00 91.00 178 HIS A N 1
ATOM 1496 C CA . HIS A 1 178 ? 1.628 9.439 2.693 1.00 91.00 178 HIS A CA 1
ATOM 1497 C C . HIS A 1 178 ? 1.153 9.320 1.258 1.00 91.00 178 HIS A C 1
ATOM 1499 O O . HIS A 1 178 ? 1.422 10.207 0.451 1.00 91.00 178 HIS A O 1
ATOM 1505 N N . PHE A 1 179 ? 0.414 8.254 0.961 1.00 87.44 179 PHE A N 1
ATOM 1506 C CA . PHE A 1 179 ? -0.127 8.017 -0.368 1.00 87.44 179 PHE A CA 1
ATOM 1507 C C . PHE A 1 179 ? -1.614 7.729 -0.299 1.00 87.44 179 PHE A C 1
ATOM 1509 O O . PHE A 1 179 ? -2.100 7.084 0.636 1.00 87.44 179 PHE A O 1
ATOM 1516 N N . THR A 1 180 ? -2.318 8.165 -1.332 1.00 85.00 180 THR A N 1
ATOM 1517 C CA . THR A 1 180 ? -3.719 7.840 -1.550 1.00 85.00 180 THR A CA 1
ATOM 1518 C C . THR A 1 180 ? -3.901 7.346 -2.965 1.00 85.00 180 THR A C 1
ATOM 1520 O O . THR A 1 180 ? -3.485 7.992 -3.915 1.00 85.00 180 THR A O 1
ATOM 1523 N N . TYR A 1 181 ? -4.537 6.196 -3.085 1.00 80.81 181 TYR A N 1
ATOM 1524 C CA . TYR A 1 181 ? -5.054 5.667 -4.322 1.00 80.81 181 TYR A CA 1
ATOM 1525 C C . TYR A 1 181 ? -6.535 6.044 -4.446 1.00 80.81 181 TYR A C 1
ATOM 1527 O O . TYR A 1 181 ? -7.339 5.671 -3.585 1.00 80.81 181 TYR A O 1
ATOM 1535 N N . GLU A 1 182 ? -6.894 6.766 -5.502 1.00 72.75 182 GLU A N 1
ATOM 1536 C CA . GLU A 1 182 ? -8.257 7.244 -5.761 1.00 72.75 182 GLU A CA 1
ATOM 1537 C C . GLU A 1 182 ? -8.767 6.752 -7.118 1.00 72.75 182 GLU A C 1
ATOM 1539 O O . GLU A 1 182 ? -7.996 6.570 -8.067 1.00 72.75 182 GLU A O 1
ATOM 1544 N N . LEU A 1 183 ? -10.086 6.549 -7.196 1.00 67.50 183 LEU A N 1
ATOM 1545 C CA . LEU A 1 183 ? -10.804 6.361 -8.451 1.00 67.50 183 LEU A CA 1
ATOM 1546 C C . LEU A 1 183 ? -11.570 7.628 -8.813 1.00 67.50 183 LEU A C 1
ATOM 1548 O O . LEU A 1 183 ? -12.537 7.984 -8.137 1.00 67.50 183 LEU A O 1
ATOM 1552 N N . ILE A 1 184 ? -11.184 8.265 -9.913 1.00 64.38 184 ILE A N 1
ATOM 1553 C CA . ILE A 1 184 ? -11.826 9.484 -10.405 1.00 64.38 184 ILE A CA 1
ATOM 1554 C C . ILE A 1 184 ? -12.663 9.136 -11.634 1.00 64.38 184 ILE A C 1
ATOM 1556 O O . ILE A 1 184 ? -12.171 8.555 -12.599 1.00 64.38 184 ILE A O 1
ATOM 1560 N N . GLN A 1 185 ? -13.946 9.486 -11.617 1.00 63.72 185 G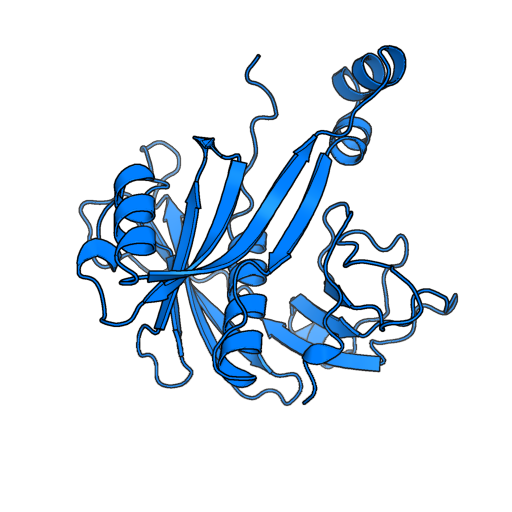LN A N 1
ATOM 1561 C CA . GLN A 1 185 ? -14.807 9.317 -12.784 1.00 63.72 185 GLN A CA 1
ATOM 1562 C C . GLN A 1 185 ? -14.513 10.426 -13.802 1.00 63.72 185 GLN A C 1
ATOM 1564 O O . GLN A 1 185 ? -14.573 11.606 -13.462 1.00 63.72 185 GLN A O 1
ATOM 1569 N N . ARG A 1 186 ? -14.212 10.059 -15.051 1.00 63.66 186 ARG A N 1
ATOM 1570 C CA . ARG A 1 186 ? -14.036 11.021 -16.145 1.00 63.66 186 ARG A CA 1
ATOM 1571 C C . ARG A 1 186 ? -15.364 11.682 -16.486 1.00 63.66 186 ARG A C 1
ATOM 1573 O O . ARG A 1 186 ? -16.392 11.008 -16.631 1.00 63.66 186 ARG A O 1
ATOM 1580 N N . GLU A 1 187 ? -15.315 12.987 -16.725 1.00 56.97 187 GLU A N 1
ATOM 1581 C CA . GLU A 1 187 ? -16.385 13.661 -17.447 1.00 56.97 187 GLU A CA 1
ATOM 1582 C C . GLU A 1 187 ? -16.516 13.018 -18.831 1.00 56.97 187 GLU A C 1
ATOM 1584 O O . GLU A 1 187 ? -15.576 12.948 -19.623 1.00 56.97 187 GLU A O 1
ATOM 1589 N N . THR A 1 188 ? -17.687 12.446 -19.083 1.00 57.12 188 THR A N 1
ATOM 1590 C CA . THR A 1 188 ? -18.016 11.749 -20.322 1.00 57.12 188 THR A CA 1
ATOM 1591 C C . THR A 1 188 ? -19.260 12.393 -20.907 1.00 57.12 188 THR A C 1
ATOM 1593 O O . THR A 1 188 ? -20.274 12.540 -20.217 1.00 57.12 188 THR A O 1
ATOM 1596 N N . ASP A 1 189 ? -19.184 12.768 -22.185 1.00 60.28 189 ASP A N 1
ATOM 1597 C CA . ASP A 1 189 ? -20.344 13.240 -22.939 1.00 60.28 189 ASP A CA 1
ATOM 1598 C C . ASP A 1 189 ? -21.469 12.202 -22.904 1.00 60.28 189 ASP A C 1
ATOM 1600 O O . ASP A 1 189 ? -21.230 10.995 -22.801 1.00 60.28 189 ASP A O 1
ATOM 1604 N N . TRP A 1 190 ? -22.713 12.661 -23.045 1.00 63.62 190 TRP A N 1
ATOM 1605 C CA . TRP A 1 190 ? -23.912 11.821 -22.933 1.00 63.62 190 TRP A CA 1
ATOM 1606 C C . TRP A 1 190 ? -23.876 10.564 -23.824 1.00 63.62 190 TRP A C 1
ATOM 1608 O O . TRP A 1 190 ? -24.352 9.509 -23.409 1.00 63.62 190 TRP A O 1
ATOM 1618 N N . ARG A 1 191 ? -23.254 10.638 -25.012 1.00 62.09 191 ARG A N 1
ATOM 1619 C CA . ARG A 1 191 ? -23.052 9.479 -25.901 1.00 62.09 191 ARG A CA 1
ATOM 1620 C C . ARG A 1 191 ? -22.115 8.436 -25.295 1.00 62.09 191 ARG A C 1
ATOM 1622 O O . ARG A 1 191 ? -22.461 7.262 -25.266 1.00 62.09 191 ARG A O 1
ATOM 1629 N N . LYS A 1 192 ? -20.979 8.865 -24.738 1.00 58.62 192 LYS A N 1
ATOM 1630 C CA . LYS A 1 192 ? -20.024 7.972 -24.063 1.00 58.62 192 LYS A CA 1
ATOM 1631 C C . LYS A 1 192 ? -20.608 7.391 -22.776 1.00 58.62 192 LYS A C 1
ATOM 1633 O O . LYS A 1 192 ? -20.362 6.229 -22.486 1.00 58.62 192 LYS A O 1
ATOM 1638 N N . LYS A 1 193 ? -21.435 8.150 -22.042 1.00 60.62 193 LYS A N 1
ATOM 1639 C CA . LYS A 1 193 ? -22.200 7.621 -20.895 1.00 60.62 193 LYS A CA 1
ATOM 1640 C C . LYS A 1 193 ? -23.170 6.508 -21.293 1.00 60.62 193 LYS A C 1
ATOM 1642 O O . LYS A 1 193 ? -23.323 5.551 -20.547 1.00 60.62 193 LYS A O 1
ATOM 1647 N N . LEU A 1 194 ? -23.821 6.609 -22.453 1.00 59.47 194 LEU A N 1
ATOM 1648 C CA . LEU A 1 194 ? -24.666 5.522 -22.955 1.00 59.47 194 LEU A CA 1
ATOM 1649 C C . LEU A 1 194 ? -23.820 4.303 -23.333 1.00 59.47 194 LEU A C 1
ATOM 1651 O O . LEU A 1 194 ? -24.156 3.193 -22.944 1.00 59.47 194 LEU A O 1
ATOM 1655 N N . GLU A 1 195 ? -22.690 4.497 -24.012 1.00 57.50 195 GLU A N 1
ATOM 1656 C CA . GLU A 1 195 ? -21.773 3.402 -24.363 1.00 57.50 195 GLU A CA 1
ATOM 1657 C C . GLU A 1 195 ? -21.204 2.683 -23.130 1.00 57.50 195 GLU A C 1
ATOM 1659 O O . GLU A 1 195 ? -21.116 1.453 -23.122 1.00 57.50 195 GLU A O 1
ATOM 1664 N N . THR A 1 196 ? -20.875 3.414 -22.058 1.00 57.03 196 THR A N 1
ATOM 1665 C CA . THR A 1 196 ? -20.411 2.802 -20.807 1.00 57.03 196 THR A CA 1
ATOM 1666 C C . THR A 1 196 ? -21.505 1.983 -20.127 1.00 57.03 196 THR A C 1
ATOM 1668 O O . THR A 1 196 ? -21.196 0.973 -19.512 1.00 57.03 196 THR A O 1
ATOM 1671 N N . LEU A 1 197 ? -22.794 2.309 -20.264 1.00 56.91 197 LEU A N 1
ATOM 1672 C CA . LEU A 1 197 ? -23.863 1.476 -19.694 1.00 56.91 197 LEU A CA 1
ATOM 1673 C C . LEU A 1 197 ? -23.922 0.071 -20.316 1.00 56.91 197 LEU A C 1
ATOM 1675 O O . LEU A 1 197 ? -24.261 -0.880 -19.609 1.00 56.91 197 LEU A O 1
ATOM 1679 N N . PHE A 1 198 ? -23.534 -0.067 -21.588 1.00 55.50 198 PHE A N 1
ATOM 1680 C CA . PHE A 1 198 ? -23.639 -1.314 -22.357 1.00 55.50 198 PHE A CA 1
ATOM 1681 C C . PHE A 1 198 ? -22.309 -2.053 -22.571 1.00 55.50 198 PHE A C 1
ATOM 1683 O O . PHE A 1 198 ? -22.325 -3.176 -23.070 1.00 55.50 198 PHE A O 1
ATOM 1690 N N . SER A 1 199 ? -21.165 -1.475 -22.184 1.00 47.44 199 SER A N 1
ATOM 1691 C CA . SER A 1 199 ? -19.851 -2.118 -22.313 1.00 47.44 199 SER A CA 1
ATOM 1692 C C . SER A 1 199 ? -18.991 -1.940 -21.062 1.00 47.44 199 SER A C 1
ATOM 1694 O O . SER A 1 199 ? -18.650 -0.826 -20.667 1.00 47.44 199 SER A O 1
ATOM 1696 N N . THR A 1 200 ? -18.585 -3.058 -20.456 1.00 47.12 200 THR A N 1
ATOM 1697 C CA . THR A 1 200 ? -17.642 -3.111 -19.326 1.00 47.12 200 THR A CA 1
ATOM 1698 C C . THR A 1 200 ? -16.268 -2.548 -19.679 1.00 47.12 200 THR A C 1
ATOM 1700 O O . THR A 1 200 ? -15.657 -1.887 -18.842 1.00 47.12 200 THR A O 1
ATOM 1703 N N . GLU A 1 201 ? -15.805 -2.742 -20.915 1.00 48.78 201 GLU A N 1
ATOM 1704 C CA . GLU A 1 201 ? -14.560 -2.138 -21.407 1.00 48.78 201 GLU A CA 1
ATOM 1705 C C . GLU A 1 201 ? -14.678 -0.610 -21.442 1.00 48.78 201 GLU A C 1
ATOM 1707 O O . GLU A 1 201 ? -13.811 0.101 -20.934 1.00 48.78 201 GLU A O 1
ATOM 1712 N N . LYS A 1 202 ? -15.814 -0.090 -21.923 1.00 52.91 202 LYS A N 1
ATOM 1713 C CA . LYS A 1 202 ? -16.087 1.354 -21.942 1.00 52.91 202 LYS A CA 1
ATOM 1714 C C . LYS A 1 202 ? -16.292 1.936 -20.540 1.00 52.91 202 LYS A C 1
ATOM 1716 O O . LYS A 1 202 ? -15.872 3.065 -20.294 1.00 52.91 202 LYS A O 1
ATOM 1721 N N . LYS A 1 203 ? -16.849 1.174 -19.585 1.00 52.22 203 LYS A N 1
ATOM 1722 C CA . LYS A 1 203 ? -16.867 1.569 -18.158 1.00 52.22 203 LYS A CA 1
ATOM 1723 C C . LYS A 1 203 ? -15.456 1.755 -17.612 1.00 52.22 203 LYS A C 1
ATOM 1725 O O . LYS A 1 203 ? -15.210 2.761 -16.950 1.00 52.22 203 LYS A O 1
ATOM 1730 N N . ALA A 1 204 ? -14.537 0.836 -17.909 1.00 52.59 204 ALA A N 1
ATOM 1731 C CA . ALA A 1 204 ? -13.152 0.936 -17.455 1.00 52.59 204 ALA A CA 1
ATOM 1732 C C . ALA A 1 204 ? -12.432 2.163 -18.048 1.00 52.59 204 ALA A C 1
ATOM 1734 O O . ALA A 1 204 ? -11.700 2.836 -17.331 1.00 52.59 204 ALA A O 1
ATOM 1735 N N . GLU A 1 205 ? -12.709 2.528 -19.307 1.00 55.53 205 GLU A N 1
ATOM 1736 C CA . GLU A 1 205 ? -12.172 3.751 -19.939 1.00 55.53 205 GLU A CA 1
ATOM 1737 C C . GLU A 1 205 ? -12.636 5.058 -19.263 1.00 55.53 205 GLU A C 1
ATOM 1739 O O . GLU A 1 205 ? -11.966 6.091 -19.377 1.00 55.53 205 GLU A O 1
ATOM 1744 N N . SER A 1 206 ? -13.775 5.028 -18.559 1.00 56.78 206 SER A N 1
ATOM 1745 C CA . SER A 1 206 ? -14.357 6.192 -17.873 1.00 56.78 206 SER A CA 1
ATOM 1746 C C . SER A 1 206 ? -13.855 6.408 -16.443 1.00 56.78 206 SER A C 1
ATOM 1748 O O . SER A 1 206 ? -14.270 7.368 -15.798 1.00 56.78 206 SER A O 1
ATOM 1750 N N . ILE A 1 207 ? -12.974 5.542 -15.937 1.00 57.28 207 ILE A N 1
ATOM 1751 C CA . ILE A 1 207 ? -12.460 5.599 -14.566 1.00 57.28 207 ILE A CA 1
ATOM 1752 C C . ILE A 1 207 ? -10.945 5.778 -14.609 1.00 57.28 207 ILE A C 1
ATOM 1754 O O . ILE A 1 207 ? -10.221 4.978 -15.197 1.00 57.28 207 ILE A O 1
ATOM 1758 N N . LEU A 1 208 ? -10.467 6.825 -13.949 1.00 61.38 208 LEU A N 1
ATOM 1759 C CA . LEU A 1 208 ? -9.056 7.110 -13.747 1.00 61.38 208 LEU A CA 1
ATOM 1760 C C . LEU A 1 208 ? -8.592 6.514 -12.424 1.00 61.38 208 LEU A C 1
ATOM 1762 O O . LEU A 1 208 ? -9.185 6.780 -11.381 1.00 61.38 208 LEU A O 1
ATOM 1766 N N . ASN A 1 209 ? -7.509 5.743 -12.475 1.00 63.25 209 ASN A N 1
ATOM 1767 C CA . ASN A 1 209 ? -6.796 5.257 -11.302 1.00 63.25 209 ASN A CA 1
ATOM 1768 C C . ASN A 1 209 ? -5.602 6.184 -11.057 1.00 63.25 209 ASN A C 1
ATOM 1770 O O . ASN A 1 209 ? -4.815 6.412 -11.975 1.00 63.25 209 ASN A O 1
ATOM 1774 N N . GLN A 1 210 ? -5.444 6.704 -9.843 1.00 67.25 210 GLN A N 1
ATOM 1775 C CA . GLN A 1 210 ? -4.345 7.616 -9.515 1.00 67.25 210 GLN A CA 1
ATOM 1776 C C . GLN A 1 210 ? -3.775 7.287 -8.139 1.00 67.25 210 GLN A C 1
ATOM 1778 O O . GLN A 1 210 ? -4.537 7.047 -7.208 1.00 67.25 210 GLN A O 1
ATOM 1783 N N . ILE A 1 211 ? -2.444 7.310 -8.003 1.00 74.06 211 ILE A N 1
ATOM 1784 C CA . ILE A 1 211 ? -1.772 7.384 -6.701 1.00 74.06 211 ILE A CA 1
ATOM 1785 C C . ILE A 1 211 ? -1.247 8.804 -6.518 1.00 74.06 211 ILE A C 1
ATOM 1787 O O . ILE A 1 211 ? -0.440 9.279 -7.312 1.00 74.06 211 ILE A O 1
ATOM 1791 N N . ILE A 1 212 ? -1.704 9.462 -5.462 1.00 76.44 212 ILE A N 1
ATOM 1792 C CA . ILE A 1 212 ? -1.308 10.805 -5.054 1.00 76.44 212 ILE A CA 1
ATOM 1793 C C . ILE A 1 212 ? -0.369 10.677 -3.862 1.00 76.44 212 ILE A C 1
ATOM 1795 O O . ILE A 1 212 ? -0.689 9.988 -2.893 1.00 76.44 212 ILE A O 1
ATOM 1799 N N . MET A 1 213 ? 0.766 11.371 -3.905 1.00 82.00 213 MET A N 1
ATOM 1800 C CA . MET A 1 213 ? 1.596 11.584 -2.723 1.00 82.00 213 MET A CA 1
ATOM 1801 C C . MET A 1 213 ? 1.065 12.784 -1.941 1.00 82.00 213 MET A C 1
ATOM 1803 O O . MET A 1 213 ? 1.163 13.923 -2.387 1.00 82.00 213 MET A O 1
ATOM 1807 N N . ASN A 1 214 ? 0.494 12.525 -0.770 1.00 84.12 214 ASN A N 1
ATOM 1808 C CA . ASN A 1 214 ? -0.016 13.556 0.127 1.00 84.12 214 ASN A CA 1
ATOM 1809 C C . ASN A 1 214 ? 1.108 14.166 0.973 1.00 84.12 214 ASN A C 1
ATOM 1811 O O . ASN A 1 214 ? 1.154 15.380 1.154 1.00 84.12 214 ASN A O 1
ATOM 1815 N N . GLN A 1 215 ? 2.009 13.328 1.496 1.00 82.19 215 GLN A N 1
ATOM 1816 C CA . GLN A 1 215 ? 3.134 13.752 2.330 1.00 82.19 215 GLN A CA 1
ATOM 1817 C C . GLN A 1 215 ? 4.353 12.879 2.052 1.00 82.19 215 GLN A C 1
ATOM 1819 O O . GLN A 1 215 ? 4.265 11.649 2.091 1.00 82.19 215 GLN A O 1
ATOM 1824 N N . LYS A 1 216 ? 5.506 13.516 1.820 1.00 82.50 216 LYS A N 1
ATOM 1825 C CA . LYS A 1 216 ? 6.769 12.812 1.588 1.00 82.50 216 LYS A CA 1
ATOM 1826 C C . LYS A 1 216 ? 7.181 12.043 2.861 1.00 82.50 216 LYS A C 1
ATOM 1828 O O . LYS A 1 216 ? 7.238 12.651 3.931 1.00 82.50 216 LYS A O 1
ATOM 1833 N N . PRO A 1 217 ? 7.435 10.727 2.770 1.00 85.94 217 PRO A N 1
ATOM 1834 C CA . PRO A 1 217 ? 8.046 9.940 3.841 1.00 85.94 217 PRO A CA 1
ATOM 1835 C C . PRO A 1 217 ? 9.420 10.480 4.262 1.00 85.94 217 PRO A C 1
ATOM 1837 O O . PRO A 1 217 ? 10.082 11.186 3.504 1.00 85.94 217 PRO A O 1
ATOM 1840 N N . GLU A 1 218 ? 9.847 10.148 5.478 1.00 84.81 218 GLU A N 1
ATOM 1841 C CA . GLU A 1 218 ? 11.036 10.732 6.118 1.00 84.81 218 GLU A CA 1
ATOM 1842 C C . GLU A 1 218 ? 12.348 10.178 5.548 1.00 84.81 218 GLU A C 1
ATOM 1844 O O . GLU A 1 218 ? 13.381 10.844 5.604 1.00 84.81 218 GLU A O 1
ATOM 1849 N N . SER A 1 219 ? 12.310 8.978 4.961 1.00 88.00 219 SER A N 1
ATOM 1850 C CA . SER A 1 219 ? 13.458 8.343 4.316 1.00 88.00 219 SER A CA 1
ATOM 1851 C C . SER A 1 219 ? 13.088 7.694 2.985 1.00 88.00 219 SER A C 1
ATOM 1853 O O . SER A 1 219 ? 11.931 7.363 2.723 1.00 88.00 219 SER A O 1
ATOM 1855 N N . GLU A 1 220 ? 14.101 7.470 2.150 1.00 85.44 220 GLU A N 1
ATOM 1856 C CA . GLU A 1 220 ? 13.981 6.719 0.896 1.00 85.44 220 GLU A CA 1
ATOM 1857 C C . GLU A 1 220 ? 13.463 5.285 1.119 1.00 85.44 220 GLU A C 1
ATOM 1859 O O . GLU A 1 220 ? 12.606 4.802 0.380 1.00 85.44 220 GLU A O 1
ATOM 1864 N N . GLU A 1 221 ? 13.928 4.616 2.179 1.00 87.75 221 GLU A N 1
ATOM 1865 C CA . GLU A 1 221 ? 13.484 3.263 2.542 1.00 87.75 221 GLU A CA 1
ATOM 1866 C C . GLU A 1 221 ? 11.996 3.256 2.921 1.00 87.75 221 GLU A C 1
ATOM 1868 O O . GLU A 1 221 ? 11.229 2.410 2.458 1.00 87.75 221 GLU A O 1
ATOM 1873 N N . GLN A 1 222 ? 11.560 4.249 3.704 1.00 89.94 222 GLN A N 1
ATOM 1874 C CA . GLN A 1 222 ? 10.159 4.405 4.082 1.00 89.94 222 GLN A CA 1
ATOM 1875 C C . GLN A 1 222 ? 9.287 4.758 2.870 1.00 89.94 222 GLN A C 1
ATOM 1877 O O . GLN A 1 222 ? 8.172 4.248 2.748 1.00 89.94 222 GLN A O 1
ATOM 1882 N N . PHE A 1 223 ? 9.803 5.580 1.952 1.00 89.38 223 PHE A N 1
ATOM 1883 C CA . PHE A 1 223 ? 9.143 5.892 0.688 1.00 89.38 223 PHE A CA 1
ATOM 1884 C C . PHE A 1 223 ? 8.873 4.631 -0.124 1.00 89.38 223 PHE A C 1
ATOM 1886 O O . PHE A 1 223 ? 7.720 4.360 -0.470 1.00 89.38 223 PHE A O 1
ATOM 1893 N N . LEU A 1 224 ? 9.916 3.838 -0.383 1.00 90.25 224 LEU A N 1
ATOM 1894 C CA . LEU A 1 224 ? 9.797 2.621 -1.175 1.00 90.25 224 LEU A CA 1
ATOM 1895 C C . LEU A 1 224 ? 8.849 1.618 -0.510 1.00 90.25 224 LEU A C 1
ATOM 1897 O O . LEU A 1 224 ? 7.988 1.048 -1.183 1.00 90.25 224 LEU A O 1
ATOM 1901 N N . LEU A 1 225 ? 8.951 1.448 0.813 1.00 94.75 225 LEU A N 1
ATOM 1902 C CA . LEU A 1 225 ? 8.074 0.571 1.587 1.00 94.75 225 LEU A CA 1
ATOM 1903 C C . LEU A 1 225 ? 6.603 0.977 1.457 1.00 94.75 225 LEU A C 1
ATOM 1905 O O . LEU A 1 225 ? 5.748 0.134 1.187 1.00 94.75 225 LEU A O 1
ATOM 1909 N N . MET A 1 226 ? 6.294 2.260 1.640 1.00 93.50 226 MET A N 1
ATOM 1910 C CA . MET A 1 226 ? 4.915 2.742 1.624 1.00 93.50 226 MET A CA 1
ATOM 1911 C C . MET A 1 226 ? 4.303 2.735 0.229 1.00 93.50 226 MET A C 1
ATOM 1913 O O . MET A 1 226 ? 3.148 2.338 0.075 1.00 93.50 226 MET A O 1
ATOM 1917 N N . LEU A 1 227 ? 5.072 3.126 -0.789 1.00 89.94 227 LEU A N 1
ATOM 1918 C CA . LEU A 1 227 ? 4.615 3.085 -2.172 1.00 89.94 227 LEU A CA 1
ATOM 1919 C C . LEU A 1 227 ? 4.346 1.642 -2.619 1.00 89.94 227 LEU A C 1
ATOM 1921 O O . LEU A 1 227 ? 3.276 1.336 -3.144 1.00 89.94 227 LEU A O 1
ATOM 1925 N N . THR A 1 228 ? 5.274 0.728 -2.331 1.00 91.25 228 THR A N 1
ATOM 1926 C CA . THR A 1 228 ? 5.087 -0.702 -2.618 1.00 91.25 228 THR A CA 1
ATOM 1927 C C . THR A 1 228 ? 3.908 -1.264 -1.820 1.00 91.25 228 THR A C 1
ATOM 1929 O O . THR A 1 228 ? 3.094 -2.013 -2.357 1.00 91.25 228 THR A O 1
ATOM 1932 N N . GLY A 1 229 ? 3.759 -0.853 -0.557 1.00 93.69 229 GLY A N 1
ATOM 1933 C CA . GLY A 1 229 ? 2.675 -1.268 0.328 1.00 93.69 229 GLY A CA 1
ATOM 1934 C C . GLY A 1 229 ? 1.288 -0.869 -0.177 1.00 93.69 229 GLY A C 1
ATOM 1935 O O . GLY A 1 229 ? 0.397 -1.718 -0.203 1.00 93.69 229 GLY A O 1
ATOM 1936 N N . ILE A 1 230 ? 1.091 0.377 -0.627 1.00 90.06 230 ILE A N 1
ATOM 1937 C CA . ILE A 1 230 ? -0.212 0.817 -1.156 1.00 90.06 230 ILE A CA 1
ATOM 1938 C C . ILE A 1 230 ? -0.550 0.131 -2.486 1.00 90.06 230 ILE A C 1
ATOM 1940 O O . ILE A 1 230 ? -1.705 -0.238 -2.705 1.00 90.06 230 ILE A O 1
ATOM 1944 N N . ILE A 1 231 ? 0.449 -0.117 -3.339 1.00 87.31 231 ILE A N 1
ATOM 1945 C CA . ILE A 1 231 ? 0.276 -0.862 -4.593 1.00 87.31 231 ILE A CA 1
ATOM 1946 C C . ILE A 1 231 ? -0.114 -2.315 -4.286 1.00 87.31 231 ILE A C 1
ATOM 1948 O O . ILE A 1 231 ? -1.110 -2.810 -4.816 1.00 87.31 231 ILE A O 1
ATOM 1952 N N . ALA A 1 232 ? 0.606 -2.984 -3.381 1.00 88.69 232 ALA A N 1
ATOM 1953 C CA . ALA A 1 232 ? 0.297 -4.347 -2.955 1.00 88.69 232 ALA A CA 1
ATOM 1954 C C . ALA A 1 232 ? -1.089 -4.442 -2.304 1.00 88.69 232 ALA A C 1
ATOM 1956 O O . ALA A 1 232 ? -1.871 -5.341 -2.628 1.00 88.69 232 ALA A O 1
ATOM 1957 N N . PHE A 1 233 ? -1.435 -3.491 -1.431 1.00 88.69 233 PHE A N 1
ATOM 1958 C CA . PHE A 1 233 ? -2.765 -3.394 -0.838 1.00 88.69 233 PHE A CA 1
ATOM 1959 C C . PHE A 1 233 ? -3.838 -3.288 -1.916 1.00 88.69 233 PHE A C 1
ATOM 1961 O O . PHE A 1 233 ? -4.789 -4.069 -1.901 1.00 88.69 233 PHE A O 1
ATOM 1968 N N . PHE A 1 234 ? -3.679 -2.366 -2.868 1.00 81.62 234 PHE A N 1
ATOM 1969 C CA . PHE A 1 234 ? -4.629 -2.160 -3.952 1.00 81.62 234 PHE A CA 1
ATOM 1970 C C . PHE A 1 234 ? -4.867 -3.442 -4.762 1.00 81.62 234 PHE A C 1
ATOM 1972 O O . PHE A 1 234 ? -6.016 -3.880 -4.864 1.00 81.62 234 PHE A O 1
ATOM 1979 N N . TRP A 1 235 ? -3.789 -4.056 -5.256 1.00 76.62 235 TRP A N 1
ATOM 1980 C CA . TRP A 1 235 ? -3.828 -5.240 -6.118 1.00 76.62 235 TR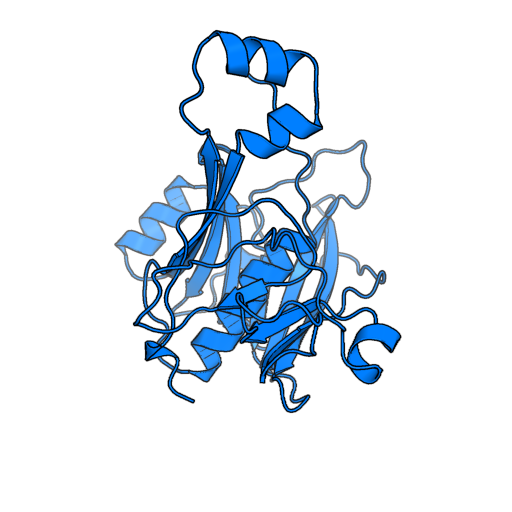P A CA 1
ATOM 1981 C C . TRP A 1 235 ? -4.349 -6.491 -5.434 1.00 76.62 235 TRP A C 1
ATOM 1983 O O . TRP A 1 235 ? -4.943 -7.347 -6.078 1.00 76.62 235 TRP A O 1
ATOM 1993 N N . THR A 1 236 ? -4.129 -6.615 -4.131 1.00 76.69 236 THR A N 1
ATOM 1994 C CA . THR A 1 236 ? -4.508 -7.834 -3.410 1.00 76.69 236 THR A CA 1
ATOM 1995 C C . THR A 1 236 ? -5.934 -7.748 -2.888 1.00 76.69 236 THR A C 1
ATOM 1997 O O . THR A 1 236 ? -6.613 -8.762 -2.758 1.00 76.69 236 THR A O 1
ATOM 2000 N N . THR A 1 237 ? -6.422 -6.536 -2.623 1.00 70.81 237 THR A N 1
ATOM 2001 C CA . THR A 1 237 ? -7.784 -6.320 -2.125 1.00 70.81 237 THR A CA 1
ATOM 2002 C C . THR A 1 237 ? -8.817 -6.087 -3.210 1.00 70.81 237 THR A C 1
ATOM 2004 O O . THR A 1 237 ? -9.897 -5.676 -2.807 1.00 70.81 237 THR A O 1
ATOM 2007 N N . VAL A 1 238 ? -8.502 -6.297 -4.511 1.00 53.84 238 VAL A N 1
ATOM 2008 C CA . VAL A 1 238 ? -9.338 -5.942 -5.688 1.00 53.84 238 VAL A CA 1
ATOM 2009 C C . VAL A 1 238 ? -10.795 -5.823 -5.281 1.00 53.84 238 VAL A C 1
ATOM 2011 O O . VAL A 1 238 ? -11.510 -6.810 -5.114 1.00 53.84 238 VAL A O 1
ATOM 2014 N N . ILE A 1 239 ? -11.170 -4.582 -4.988 1.00 45.38 239 ILE A N 1
ATOM 2015 C CA . ILE A 1 239 ? -12.508 -4.272 -4.537 1.00 45.38 239 ILE A CA 1
ATOM 2016 C C . ILE A 1 239 ? -13.293 -4.342 -5.827 1.00 45.38 239 ILE A C 1
ATOM 2018 O O . ILE A 1 239 ? -13.057 -3.538 -6.728 1.00 45.38 239 ILE A O 1
ATOM 2022 N N . GLU A 1 240 ? -14.159 -5.344 -5.951 1.00 36.16 240 GLU A N 1
ATOM 2023 C CA . GLU A 1 240 ? -15.264 -5.268 -6.891 1.00 36.16 240 GLU A CA 1
ATOM 2024 C C . GLU A 1 240 ? -16.034 -4.015 -6.487 1.00 36.16 240 GLU A C 1
ATOM 2026 O O . GLU A 1 240 ? -16.791 -4.018 -5.521 1.00 36.16 240 GLU A O 1
ATOM 2031 N N . TYR A 1 241 ? -15.751 -2.894 -7.145 1.00 40.06 241 TYR A N 1
ATOM 2032 C CA . TYR A 1 241 ? -16.633 -1.751 -7.082 1.00 40.06 241 TYR A CA 1
ATOM 2033 C C . TYR A 1 241 ? -17.939 -2.240 -7.707 1.00 40.06 241 TYR A C 1
ATOM 2035 O O . TYR A 1 241 ? -17.941 -2.520 -8.912 1.00 40.06 241 TYR A O 1
ATOM 2043 N N . PRO A 1 242 ? -19.064 -2.342 -6.976 1.00 32.12 242 PRO A N 1
ATOM 2044 C CA . PRO A 1 242 ? -20.319 -2.167 -7.666 1.00 32.12 242 PRO A CA 1
ATOM 2045 C C . PRO A 1 242 ? -20.235 -0.757 -8.252 1.00 32.12 242 PRO A C 1
ATOM 2047 O O . PRO A 1 242 ? -20.300 0.242 -7.545 1.00 32.12 242 PRO A O 1
ATOM 2050 N N . LEU A 1 243 ? -20.049 -0.667 -9.568 1.00 35.91 243 LEU A N 1
ATOM 2051 C CA . LEU A 1 243 ? -20.152 0.589 -10.317 1.00 35.91 243 LEU A CA 1
ATOM 2052 C C . LEU A 1 243 ? -21.584 1.143 -10.334 1.00 35.91 243 LEU A C 1
ATOM 2054 O O . LEU A 1 243 ? -21.889 2.052 -11.099 1.00 35.91 243 LEU A O 1
ATOM 2058 N N . ASN A 1 244 ? -22.452 0.602 -9.486 1.00 39.03 244 ASN A N 1
ATOM 2059 C CA . ASN A 1 244 ? -23.831 0.988 -9.339 1.00 39.03 244 ASN A CA 1
ATOM 2060 C C . ASN A 1 244 ? -24.024 1.476 -7.907 1.00 39.03 244 ASN A C 1
ATOM 2062 O O . ASN A 1 244 ? -24.019 0.668 -6.987 1.00 39.03 244 ASN A O 1
ATOM 2066 N N . GLU A 1 245 ? -24.193 2.786 -7.766 1.00 32.66 245 GLU A N 1
ATOM 2067 C CA . GLU A 1 245 ? -25.102 3.416 -6.803 1.00 32.66 245 GLU A CA 1
ATOM 2068 C C . GLU A 1 245 ? -25.269 4.886 -7.220 1.00 32.66 245 GLU A C 1
ATOM 2070 O O . GLU A 1 245 ? -24.555 5.783 -6.760 1.00 32.66 245 GLU A O 1
ATOM 2075 N N . ASN A 1 246 ? -26.097 5.061 -8.259 1.00 33.62 246 ASN A N 1
ATOM 2076 C CA . ASN A 1 246 ? -27.197 6.029 -8.414 1.00 33.62 246 ASN A CA 1
ATOM 2077 C C . ASN A 1 246 ? -27.633 6.082 -9.882 1.00 33.62 246 ASN A C 1
ATOM 2079 O O . ASN A 1 246 ? -26.877 6.639 -10.709 1.00 33.62 246 ASN A O 1
#

Secondary structure (DSSP, 8-state):
--GGG----S-----SEEEE--TTS-----S--SS-PPPPHHHHHTTPEEEEE--TT-TT-PPPSEEEEEE------EE-S-TTSSEEEEEEEEEETTS-EEEEEEEEEESSTTS---TTS-EEEEETTS-EEEEEEEEGGGTEEEEEEESS--GGGGS---HHHHHHHHHTTSEEEEEEEEEEEPP--HHHHHHHHH-HHHHHHTEEEEEEESS--SSHHHHHHHHHHHHHHHHHS---------